Protein AF-A0A8X6X1R9-F1 (afdb_monomer_lite)

Organism: NCBI:txid2747483

Foldseek 3Di:
DDDDDDDDDWWFDADLHGDDDDDDDDDDDDDDPPVVVPQWDDAPQDQPADPVQLVVLQVVLVVCVVVVVLVSSLVSLVVSCSNPVQDLVSLQSNLVSCVVPVVPLVSSLVSLVSSCVSPVPPVSSVVSNVVSVVVVVVVVVVVVVVVVVVVVVSSPDPCPDPVNVVVVLLVLLVVLVVVVVVVPQDADSVRLCCCLPVVDDDPPHDPLSSLQSQLQSQLVVVCCVPVSPDPDDDDLQNVLQSQLSNCCSPDNPCRSHQDDDWDDDNSGTDDRPPDPPDDD

Sequence (280 aa):
MICPRKFNPLTGIQNFLPESNEIELISDESCSTDEFSKVFSTPKYKIHGSEKEALTAVQMALKMKDSMKFEKAKKLFEHALVLQPLHPEVLNHYAEFLEENGNDVITADHFYVKTLIICPNHSRALVNRRRTMPLVEIMDKQELDRIDRKRADLMNLNLNRSSMKRIKKEVYFLHIHHTLAIEGNTMSLAQTRTVVETKTVVPGKSITEHNEILGLESALRYMNKTFSNHSETLTVLDILEIHKRVLGHVDPLSAGMFRSSQVFVGDLYSTSSFRSGISY

Radius of gyration: 25.53 Å; chains: 1; bounding box: 67×62×62 Å

Secondary structure (DSSP, 8-state):
--PPPP----S----SS---------------TTTHHHH-PPP-----S-HHHHHHHHHHHHHHHHTT-HHHHHHHHHHHHHH-TT-HHHHHHHHHHHHHHH--HHHHHHHHHHHHHH-TT-HHHHHHHHHHHHHHHHHHHHHHHHHHHHHHHHHTS-TTSHHHHHHHHHHHHHHHHHHHHHHT----HHHHHHHHHH-PPPTTS-HHHHHHHHHHHHHHHHHHHHTTT--SPPPHHHHHHHHHHHHTTT-TTTTTS---S-EEETTEEE----------

InterPro domains:
  IPR011990 Tetratricopeptide-like helical domain superfamily [G3DSA:1.25.40.10] (43-141)
  IPR011990 Tetratricopeptide-like helical domain superfamily [SSF48452] (52-129)
  IPR036597 Fido-like domain superfamily [G3DSA:1.10.3290.10] (142-276)
  IPR036597 Fido-like domain superfamily [SSF140931] (209-268)
  IPR040198 Fido domain-containing protein [PTHR13504] (43-266)

Structure (mmCIF, N/CA/C/O backbone):
data_AF-A0A8X6X1R9-F1
#
_entry.id   AF-A0A8X6X1R9-F1
#
loop_
_atom_site.group_PDB
_atom_site.id
_atom_site.type_symbol
_atom_site.label_atom_id
_atom_site.label_alt_id
_atom_site.label_comp_id
_atom_site.label_asym_id
_atom_site.label_entity_id
_atom_site.label_seq_id
_atom_site.pdbx_PDB_ins_code
_atom_site.Cartn_x
_atom_site.Cartn_y
_atom_site.Cartn_z
_atom_site.occupancy
_atom_site.B_iso_or_equiv
_atom_site.auth_seq_id
_atom_site.auth_comp_id
_atom_site.auth_asym_id
_atom_site.auth_atom_id
_atom_site.pdbx_PDB_model_num
ATOM 1 N N . MET A 1 1 ? 30.346 -41.700 10.287 1.00 35.50 1 MET A N 1
ATOM 2 C CA . MET A 1 1 ? 28.980 -41.778 9.727 1.00 35.50 1 MET A CA 1
ATOM 3 C C . MET A 1 1 ? 28.002 -41.466 10.846 1.00 35.50 1 MET A C 1
ATOM 5 O O . MET A 1 1 ? 27.925 -42.252 11.779 1.00 35.50 1 MET A O 1
ATOM 9 N N . ILE A 1 2 ? 27.324 -40.318 10.810 1.00 29.45 2 ILE A N 1
ATOM 10 C CA . ILE A 1 2 ? 26.275 -39.973 11.781 1.00 29.45 2 ILE A CA 1
ATOM 11 C C . ILE A 1 2 ? 25.072 -39.505 10.966 1.00 29.45 2 ILE A C 1
ATOM 13 O O . ILE A 1 2 ? 25.186 -38.581 10.166 1.00 29.45 2 ILE A O 1
ATOM 17 N N . CYS A 1 3 ? 23.956 -40.214 11.114 1.00 28.62 3 CYS A N 1
ATOM 18 C CA . CYS A 1 3 ? 22.725 -39.957 10.377 1.00 28.62 3 CYS A CA 1
ATOM 19 C C . CYS A 1 3 ? 22.056 -38.678 10.926 1.00 28.62 3 CYS A C 1
ATOM 21 O O . CYS A 1 3 ? 21.959 -38.552 12.152 1.00 28.62 3 CYS A O 1
ATOM 23 N N . PRO A 1 4 ? 21.597 -37.730 10.086 1.00 31.97 4 PRO A N 1
ATOM 24 C CA . PRO A 1 4 ? 20.865 -36.568 10.577 1.00 31.97 4 PRO A CA 1
ATOM 25 C C . PRO A 1 4 ? 19.525 -37.022 11.169 1.00 31.97 4 PRO A C 1
ATOM 27 O O . PRO A 1 4 ? 18.778 -37.777 10.545 1.00 31.97 4 PRO A O 1
ATOM 30 N N . ARG A 1 5 ? 19.215 -36.575 12.393 1.00 30.64 5 ARG A N 1
ATOM 31 C CA . ARG A 1 5 ? 17.922 -36.875 13.022 1.00 30.64 5 ARG A CA 1
ATOM 32 C C . ARG A 1 5 ? 16.803 -36.254 12.190 1.00 30.64 5 ARG A C 1
ATOM 34 O O . ARG A 1 5 ? 16.816 -35.051 11.943 1.00 30.64 5 ARG A O 1
ATOM 41 N N . LYS A 1 6 ? 15.832 -37.083 11.797 1.00 32.66 6 LYS A N 1
ATOM 42 C CA . LYS A 1 6 ? 14.588 -36.634 11.167 1.00 32.66 6 LYS A CA 1
ATOM 43 C C . LYS A 1 6 ? 13.905 -35.619 12.084 1.00 32.66 6 LYS A C 1
ATOM 45 O O . LYS A 1 6 ? 13.679 -35.907 13.258 1.00 32.66 6 LYS A O 1
ATOM 50 N N . PHE A 1 7 ? 13.601 -34.450 11.538 1.00 32.75 7 PHE A N 1
ATOM 51 C CA . PHE A 1 7 ? 12.775 -33.448 12.194 1.00 32.75 7 PHE A CA 1
ATOM 52 C C . PHE A 1 7 ? 11.322 -33.919 12.067 1.00 32.75 7 PHE A C 1
ATOM 54 O O . PHE A 1 7 ? 10.821 -34.022 10.949 1.00 32.75 7 PHE A O 1
ATOM 61 N N . ASN A 1 8 ? 10.671 -34.263 13.179 1.00 30.38 8 ASN A N 1
ATOM 62 C CA . ASN A 1 8 ? 9.222 -34.447 13.171 1.00 30.38 8 ASN A CA 1
ATOM 63 C C . ASN A 1 8 ? 8.591 -33.047 13.205 1.00 30.38 8 ASN A C 1
ATOM 65 O O . ASN A 1 8 ? 8.944 -32.271 14.097 1.00 30.38 8 ASN A O 1
ATOM 69 N N . PRO A 1 9 ? 7.694 -32.698 12.269 1.00 43.44 9 PRO A N 1
ATOM 70 C CA . PRO A 1 9 ? 6.838 -31.536 12.447 1.00 43.44 9 PRO A CA 1
ATOM 71 C C . PRO A 1 9 ? 5.813 -31.830 13.556 1.00 43.44 9 PRO A C 1
ATOM 73 O O . PRO A 1 9 ? 5.711 -32.962 14.031 1.00 43.44 9 PRO A O 1
ATOM 76 N N . LEU A 1 10 ? 5.017 -30.818 13.910 1.00 38.44 10 LEU A N 1
ATOM 77 C CA . LEU A 1 10 ? 3.842 -30.962 14.777 1.00 38.44 10 LEU A CA 1
ATOM 78 C C . LEU A 1 10 ? 4.175 -31.211 16.266 1.00 38.44 10 LEU A C 1
ATOM 80 O O . LEU A 1 10 ? 3.788 -32.210 16.865 1.00 38.44 10 LEU A O 1
ATOM 84 N N . THR A 1 11 ? 4.812 -30.217 16.893 1.00 31.14 11 THR A N 1
ATOM 85 C CA . THR A 1 11 ? 4.485 -29.794 18.272 1.00 31.14 11 THR A CA 1
ATOM 86 C C . THR A 1 11 ? 4.523 -28.267 18.344 1.00 31.14 11 THR A C 1
ATOM 88 O O . THR A 1 11 ? 5.490 -27.702 18.849 1.00 31.14 11 THR A O 1
ATOM 91 N N . GLY A 1 12 ? 3.503 -27.596 17.804 1.00 32.44 12 GLY A N 1
ATOM 92 C CA . GLY A 1 12 ? 3.285 -26.177 18.062 1.00 32.44 12 GLY A CA 1
ATOM 93 C C . GLY A 1 12 ? 2.946 -25.269 16.877 1.00 32.44 12 GLY A C 1
ATOM 94 O O . GLY A 1 12 ? 3.698 -25.189 15.913 1.00 32.44 12 GLY A O 1
ATOM 95 N N . ILE A 1 13 ? 1.854 -24.504 16.998 1.00 38.22 13 ILE A N 1
ATOM 96 C CA . ILE A 1 13 ? 1.838 -23.108 16.539 1.00 38.22 13 ILE A CA 1
ATOM 97 C C . ILE A 1 13 ? 1.693 -22.244 17.786 1.00 38.22 13 ILE A C 1
ATOM 99 O O . ILE A 1 13 ? 0.625 -22.221 18.405 1.00 38.22 13 ILE A O 1
ATOM 103 N N . GLN A 1 14 ? 2.762 -21.555 18.185 1.00 37.59 14 GLN A N 1
ATOM 104 C CA . GLN A 1 14 ? 2.692 -20.567 19.253 1.00 37.59 14 GLN A CA 1
ATOM 105 C C . GLN A 1 14 ? 1.851 -19.429 18.701 1.00 37.59 14 GLN A C 1
ATOM 107 O O . GLN A 1 14 ? 2.322 -18.542 17.987 1.00 37.59 14 GLN A O 1
ATOM 112 N N . ASN A 1 15 ? 0.566 -19.467 19.090 1.00 41.28 15 ASN A N 1
ATOM 113 C CA . ASN A 1 15 ? -0.185 -18.278 19.459 1.00 41.28 15 ASN A CA 1
ATOM 114 C C . ASN A 1 15 ? 0.809 -17.217 19.927 1.00 41.28 15 ASN A C 1
ATOM 116 O O . ASN A 1 15 ? 1.772 -17.512 20.639 1.00 41.28 15 ASN A O 1
ATOM 120 N N . PHE A 1 16 ? 0.508 -15.952 19.681 1.00 48.78 16 PHE A N 1
ATOM 121 C CA . PHE A 1 16 ? 1.274 -14.895 20.327 1.00 48.78 16 PHE A CA 1
ATOM 122 C C . PHE A 1 16 ? 1.027 -14.842 21.878 1.00 48.78 16 PHE A C 1
ATOM 124 O O . PHE A 1 16 ? 1.362 -13.816 22.491 1.00 48.78 16 PHE A O 1
ATOM 131 N N . LEU A 1 17 ? 0.362 -15.856 22.503 1.00 39.31 17 LEU A N 1
ATOM 132 C CA . LEU A 1 17 ? 0.867 -16.972 23.396 1.00 39.31 17 LEU A CA 1
ATOM 133 C C . LEU A 1 17 ? -0.279 -17.992 23.746 1.00 39.31 17 LEU A C 1
ATOM 135 O O . LEU A 1 17 ? -1.347 -17.461 24.051 1.00 39.31 17 LEU A O 1
ATOM 139 N N . PRO A 1 18 ? -0.155 -19.360 23.847 1.00 31.97 18 PRO A N 1
ATOM 140 C CA . PRO A 1 18 ? 0.848 -20.376 23.411 1.00 31.97 18 PRO A CA 1
ATOM 141 C C . PRO A 1 18 ? 0.254 -21.631 22.628 1.00 31.97 18 PRO A C 1
ATOM 143 O O . PRO A 1 18 ? -0.811 -21.527 22.032 1.00 31.97 18 PRO A O 1
ATOM 146 N N . GLU A 1 19 ? 0.926 -22.804 22.601 1.00 44.56 19 GLU A N 1
ATOM 147 C CA . GLU A 1 19 ? 0.769 -23.979 21.665 1.00 44.56 19 GLU A CA 1
ATOM 148 C C . GLU A 1 19 ? -0.236 -25.118 22.025 1.00 44.56 19 GLU A C 1
ATOM 150 O O . GLU A 1 19 ? -0.629 -25.213 23.182 1.00 44.56 19 GLU A O 1
ATOM 155 N N . SER A 1 20 ? -0.681 -26.044 21.132 1.00 36.88 20 SER A N 1
ATOM 156 C CA . SER A 1 20 ? -0.028 -26.658 19.932 1.00 36.88 20 SER A CA 1
ATOM 157 C C . SER A 1 20 ? -0.978 -27.290 18.868 1.00 36.88 20 SER A C 1
ATOM 159 O O . SER A 1 20 ? -2.027 -27.776 19.268 1.00 36.88 20 SER A O 1
ATOM 161 N N . ASN A 1 21 ? -0.489 -27.484 17.615 1.00 31.61 21 ASN A N 1
ATOM 162 C CA . ASN A 1 21 ? -0.861 -28.548 16.625 1.00 31.61 21 ASN A CA 1
ATOM 163 C C . ASN A 1 21 ? -2.252 -28.494 15.919 1.00 31.61 21 ASN A C 1
ATOM 165 O O . ASN A 1 21 ? -3.238 -28.231 16.586 1.00 31.61 21 ASN A O 1
ATOM 169 N N . GLU A 1 22 ? -2.464 -28.749 14.607 1.00 35.19 22 GLU A N 1
ATOM 170 C CA . GLU A 1 22 ? -1.652 -29.127 13.410 1.00 35.19 22 GLU A CA 1
ATOM 171 C C . GLU A 1 22 ? -2.311 -28.501 12.149 1.00 35.19 22 GLU A C 1
ATOM 173 O O . GLU A 1 22 ? -3.530 -28.359 12.136 1.00 35.19 22 GLU A O 1
ATOM 178 N N . ILE A 1 23 ? -1.568 -28.143 11.087 1.00 32.22 23 ILE A N 1
ATOM 179 C CA . ILE A 1 23 ? -2.164 -27.705 9.799 1.00 32.22 23 ILE A CA 1
ATOM 180 C C . ILE A 1 23 ? -1.497 -28.447 8.635 1.00 32.22 23 ILE A C 1
ATOM 182 O O . ILE A 1 23 ? -0.330 -28.198 8.327 1.00 32.22 23 ILE A O 1
ATOM 186 N N . GLU A 1 24 ? -2.259 -29.311 7.964 1.00 30.30 24 GLU A N 1
ATOM 187 C CA . GLU A 1 24 ? -1.936 -29.840 6.634 1.00 30.30 24 GLU A CA 1
ATOM 188 C C . GLU A 1 24 ? -2.654 -29.022 5.551 1.00 30.30 24 GLU A C 1
ATOM 190 O O . GLU A 1 24 ? -3.795 -28.593 5.723 1.00 30.30 24 GLU A O 1
ATOM 195 N N . LEU A 1 25 ? -1.976 -28.794 4.424 1.00 29.41 25 LEU A N 1
ATOM 196 C CA . LEU A 1 25 ? -2.523 -28.072 3.276 1.00 29.41 25 LEU A CA 1
ATOM 197 C C . LEU A 1 25 ? -3.110 -29.068 2.270 1.00 29.41 25 LEU A C 1
ATOM 199 O O . LEU A 1 25 ? -2.365 -29.780 1.595 1.00 29.41 25 LEU A O 1
ATOM 203 N N . ILE A 1 26 ? -4.438 -29.087 2.141 1.00 30.48 26 ILE A N 1
ATOM 204 C CA . ILE A 1 26 ? -5.122 -29.768 1.034 1.00 30.48 26 ILE A CA 1
ATOM 205 C C . ILE A 1 26 ? -4.955 -28.917 -0.234 1.00 30.48 26 ILE A C 1
ATOM 207 O O . ILE A 1 26 ? -4.998 -27.688 -0.181 1.00 30.48 26 ILE A O 1
ATOM 211 N N . SER A 1 27 ? -4.699 -29.577 -1.364 1.00 35.62 27 SER A N 1
ATOM 212 C CA . SER A 1 27 ? -4.354 -28.941 -2.640 1.00 35.62 27 SER A CA 1
ATOM 213 C C . SER A 1 27 ? -5.486 -29.092 -3.653 1.00 35.62 27 SER A C 1
ATOM 215 O O . SER A 1 27 ? -5.441 -29.968 -4.512 1.00 35.62 27 SER A O 1
ATOM 217 N N . ASP A 1 28 ? -6.477 -28.204 -3.567 1.00 34.34 28 ASP A N 1
ATOM 218 C CA . ASP A 1 28 ? -7.626 -28.223 -4.473 1.00 34.34 28 ASP A CA 1
ATOM 219 C C . ASP A 1 28 ? -7.473 -27.231 -5.637 1.00 34.34 28 ASP A C 1
ATOM 221 O O . ASP A 1 28 ? -7.495 -26.013 -5.477 1.00 34.34 28 ASP A O 1
ATOM 225 N N . GLU A 1 29 ? -7.303 -27.846 -6.807 1.00 36.75 29 GLU A N 1
ATOM 226 C CA . GLU A 1 29 ? -7.772 -27.482 -8.150 1.00 36.75 29 GLU A CA 1
ATOM 227 C C . GLU A 1 29 ? -7.545 -26.060 -8.713 1.00 36.75 29 GLU A C 1
ATOM 229 O O . GLU A 1 29 ? -7.919 -25.012 -8.192 1.00 36.75 29 GLU A O 1
ATOM 234 N N . SER A 1 30 ? -6.955 -26.050 -9.908 1.00 36.03 30 SER A N 1
ATOM 235 C CA . SER A 1 30 ? -6.558 -24.867 -10.666 1.00 36.03 30 SER A CA 1
ATOM 236 C C . SER A 1 30 ? -7.737 -24.001 -11.124 1.00 36.03 30 SER A C 1
ATOM 238 O O . SER A 1 30 ? -8.466 -24.367 -12.047 1.00 36.03 30 SER A O 1
ATOM 240 N N . CYS A 1 31 ? -7.838 -22.793 -10.569 1.00 30.17 31 CYS A N 1
ATOM 241 C CA . CYS A 1 31 ? -8.698 -21.732 -11.090 1.00 30.17 31 CYS A CA 1
ATOM 242 C C . CYS A 1 31 ? -8.224 -21.292 -12.492 1.00 30.17 31 CYS A C 1
ATOM 244 O O . CYS A 1 31 ? -7.066 -20.908 -12.675 1.00 30.17 31 CYS A O 1
ATOM 246 N N . SER A 1 32 ? -9.105 -21.368 -13.494 1.00 34.03 32 SER A N 1
ATOM 247 C CA . SER A 1 32 ? -8.767 -21.084 -14.893 1.00 34.03 32 SER A CA 1
ATOM 248 C C . SER A 1 32 ? -8.497 -19.596 -15.143 1.00 34.03 32 SER A C 1
ATOM 250 O O . SER A 1 32 ? -9.304 -18.738 -14.786 1.00 34.03 32 SER A O 1
ATOM 252 N N . THR A 1 33 ? -7.402 -19.292 -15.841 1.00 42.25 33 THR A N 1
ATOM 253 C CA . THR A 1 33 ? -6.899 -17.927 -16.084 1.00 42.25 33 THR A CA 1
ATOM 254 C C . THR A 1 33 ? -7.836 -17.009 -16.872 1.00 42.25 33 THR A C 1
ATOM 256 O O . THR A 1 33 ? -7.689 -15.788 -16.816 1.00 42.25 33 THR A O 1
ATOM 259 N N . ASP A 1 34 ? -8.798 -17.566 -17.606 1.00 34.25 34 ASP A N 1
ATOM 260 C CA . ASP A 1 34 ? -9.551 -16.819 -18.616 1.00 34.25 34 ASP A CA 1
ATOM 261 C C . ASP A 1 34 ? -10.629 -15.895 -18.023 1.00 34.25 34 ASP A C 1
ATOM 263 O O . ASP A 1 34 ? -10.934 -14.854 -18.613 1.00 34.25 34 ASP A O 1
ATOM 267 N N . GLU A 1 35 ? -11.166 -16.196 -16.834 1.00 35.44 35 GLU A N 1
ATOM 268 C CA . GLU A 1 35 ? -12.160 -15.329 -16.178 1.00 35.44 35 GLU A CA 1
ATOM 269 C C . GLU A 1 35 ? -11.554 -14.040 -15.602 1.00 35.44 35 GLU A C 1
ATOM 271 O O . GLU A 1 35 ? -12.204 -12.991 -15.638 1.00 35.44 35 GLU A O 1
ATOM 276 N N . PHE A 1 36 ? -10.287 -14.064 -15.168 1.00 35.41 36 PHE A N 1
ATOM 277 C CA . PHE A 1 36 ? -9.593 -12.882 -14.632 1.00 35.41 36 PHE A CA 1
ATOM 278 C C . PHE A 1 36 ? -9.563 -11.714 -15.629 1.00 35.41 36 PHE A C 1
ATOM 280 O O . PHE A 1 36 ? -9.711 -10.554 -15.239 1.00 35.41 36 PHE A O 1
ATOM 287 N N . SER A 1 37 ? -9.431 -12.015 -16.923 1.00 37.91 37 SER A N 1
ATOM 288 C CA . SER A 1 37 ? -9.321 -11.015 -17.994 1.00 37.91 37 SER A CA 1
ATOM 289 C C . SER A 1 37 ? -10.565 -10.129 -18.172 1.00 37.91 37 SER A C 1
ATOM 291 O O . SER A 1 37 ? -10.456 -9.023 -18.699 1.00 37.91 37 SER A O 1
ATOM 293 N N . LYS A 1 38 ? -11.745 -10.580 -17.718 1.00 39.34 38 LYS A N 1
ATOM 294 C CA . LYS A 1 38 ? -13.019 -9.849 -17.861 1.00 39.34 38 LYS A CA 1
ATOM 295 C C . LYS A 1 38 ? -13.351 -8.936 -16.681 1.00 39.34 38 LYS A C 1
ATOM 297 O O . LYS A 1 38 ? -14.211 -8.071 -16.823 1.00 39.34 38 LYS A O 1
ATOM 302 N N . VAL A 1 39 ? -12.716 -9.139 -15.525 1.00 39.97 39 VAL A N 1
ATOM 303 C CA . VAL A 1 39 ? -13.050 -8.423 -14.279 1.00 39.97 39 VAL A CA 1
ATOM 304 C C . VAL A 1 39 ? -12.282 -7.105 -14.161 1.00 39.97 39 VAL A C 1
ATOM 306 O O . VAL A 1 39 ? -12.816 -6.120 -13.655 1.00 39.97 39 VAL A O 1
ATOM 309 N N . PHE A 1 40 ? -11.048 -7.054 -14.666 1.00 37.09 40 PHE A N 1
ATOM 310 C CA . PHE A 1 40 ? -10.190 -5.876 -14.567 1.00 37.09 40 PHE A CA 1
ATOM 311 C C . PHE A 1 40 ? -10.221 -5.048 -15.850 1.00 37.09 40 PHE A C 1
ATOM 313 O O . PHE A 1 40 ? -9.552 -5.357 -16.834 1.00 37.09 40 PHE A O 1
ATOM 320 N N . SER A 1 41 ? -10.951 -3.933 -15.819 1.00 43.56 41 SER A N 1
ATOM 321 C CA . SER A 1 41 ? -10.740 -2.859 -16.785 1.00 43.56 41 SER A CA 1
ATOM 322 C C . SER A 1 41 ? -9.315 -2.328 -16.689 1.00 43.56 41 SER A C 1
ATOM 324 O O . SER A 1 41 ? -8.840 -2.006 -15.599 1.00 43.56 41 SER A O 1
ATOM 326 N N . THR A 1 42 ? -8.654 -2.163 -17.835 1.00 46.78 42 THR A N 1
ATOM 327 C CA . THR A 1 42 ? -7.391 -1.422 -17.912 1.00 46.78 42 THR A CA 1
ATOM 328 C C . THR A 1 42 ? -7.578 -0.032 -17.289 1.00 46.78 42 THR A C 1
ATOM 330 O O . THR A 1 42 ? -8.530 0.654 -17.686 1.00 46.78 42 THR A O 1
ATOM 333 N N . PRO A 1 43 ? -6.714 0.411 -16.353 1.00 49.59 43 PRO A N 1
ATOM 334 C CA . PRO A 1 43 ? -6.856 1.723 -15.730 1.00 49.59 43 PRO A CA 1
ATOM 335 C C . PRO A 1 43 ? -6.885 2.835 -16.782 1.00 49.59 43 PRO A C 1
ATOM 337 O O . PRO A 1 43 ? -6.196 2.748 -17.805 1.00 49.59 43 PRO A O 1
ATOM 340 N N . LYS A 1 44 ? -7.659 3.898 -16.542 1.00 54.16 44 LYS A N 1
ATOM 341 C CA . LYS A 1 44 ? -7.772 5.033 -17.468 1.00 54.16 44 LYS A CA 1
ATOM 342 C C . LYS A 1 44 ? -6.599 5.987 -17.273 1.00 54.16 44 LYS A C 1
ATOM 344 O O . LYS A 1 44 ? -6.762 7.142 -16.879 1.00 54.16 44 LYS A O 1
ATOM 349 N N . TYR A 1 45 ? -5.406 5.501 -17.606 1.00 60.66 45 TYR A N 1
ATOM 350 C CA . TYR A 1 45 ? -4.205 6.320 -17.672 1.00 60.66 45 TYR A CA 1
ATOM 351 C C . TYR A 1 45 ? -4.462 7.553 -18.541 1.00 60.66 45 TYR A C 1
ATOM 353 O O . TYR A 1 45 ? -4.774 7.446 -19.728 1.00 60.66 45 TYR A O 1
ATOM 361 N N . LYS A 1 46 ? -4.325 8.738 -17.941 1.00 64.31 46 LYS A N 1
ATOM 362 C CA . LYS A 1 46 ? -4.332 9.994 -18.688 1.00 64.31 46 LYS A CA 1
ATOM 363 C C . LYS A 1 46 ? -3.079 10.022 -19.555 1.00 64.31 46 LYS A C 1
ATOM 365 O O . LYS A 1 46 ? -1.973 10.172 -19.050 1.00 64.31 46 LYS A O 1
ATOM 370 N N . ILE A 1 47 ? -3.269 9.840 -20.856 1.00 73.50 47 ILE A N 1
ATOM 371 C CA . ILE A 1 47 ? -2.210 10.003 -21.848 1.00 73.50 47 ILE A CA 1
ATOM 372 C C . ILE A 1 47 ? -1.861 11.490 -21.904 1.00 73.50 47 ILE A C 1
ATOM 374 O O . ILE A 1 47 ? -2.723 12.322 -22.191 1.00 73.50 47 ILE A O 1
ATOM 378 N N . HIS A 1 48 ? -0.606 11.819 -21.602 1.00 72.88 48 HIS A N 1
ATOM 379 C CA . HIS A 1 48 ? -0.143 13.204 -21.483 1.00 72.88 48 HIS A CA 1
ATOM 380 C C . HIS A 1 48 ? 0.669 13.701 -22.689 1.00 72.88 48 HIS A C 1
ATOM 382 O O . HIS A 1 48 ? 1.028 14.874 -22.716 1.00 72.88 48 HIS A O 1
ATOM 388 N N . GLY A 1 49 ? 0.903 12.859 -23.701 1.00 78.94 49 GLY A N 1
ATOM 389 C CA . GLY A 1 49 ? 1.540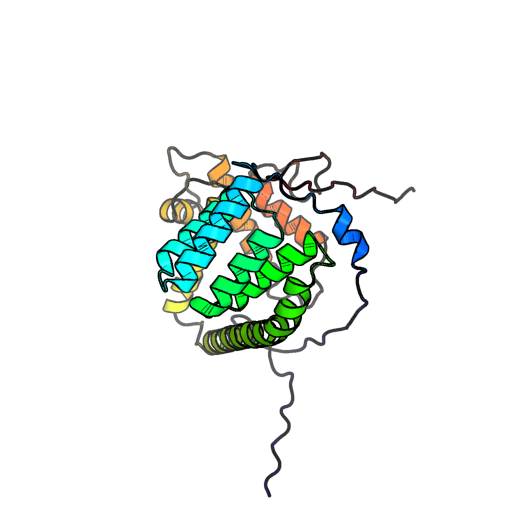 13.280 -24.949 1.00 78.94 49 GLY A CA 1
ATOM 390 C C . GLY A 1 49 ? 1.469 12.248 -26.072 1.00 78.94 49 GLY A C 1
ATOM 391 O O . GLY A 1 49 ? 0.782 11.226 -25.984 1.00 78.94 49 GLY A O 1
ATOM 392 N N . SER A 1 50 ? 2.171 12.537 -27.166 1.00 89.44 50 SER A N 1
ATOM 393 C CA . SER A 1 50 ? 2.147 11.692 -28.365 1.00 89.44 50 SER A CA 1
ATOM 394 C C . SER A 1 50 ? 2.987 10.425 -28.184 1.00 89.44 50 SER A C 1
ATOM 396 O O . SER A 1 50 ? 4.049 10.453 -27.567 1.00 89.44 50 SER A O 1
ATOM 398 N N . GLU A 1 51 ? 2.576 9.318 -28.804 1.00 91.88 51 GLU A N 1
ATOM 399 C CA . GLU A 1 51 ? 3.400 8.104 -28.925 1.00 91.88 51 GLU A CA 1
ATOM 400 C C . GLU A 1 51 ? 4.799 8.420 -29.482 1.00 91.88 51 GLU A C 1
ATOM 402 O O . GLU A 1 51 ? 5.815 7.985 -28.944 1.00 91.88 51 GLU A O 1
ATOM 407 N N . LYS A 1 52 ? 4.860 9.279 -30.509 1.00 93.31 52 LYS A N 1
ATOM 408 C CA . LYS A 1 52 ? 6.120 9.723 -31.123 1.00 93.31 52 LYS A CA 1
ATOM 409 C C . LYS A 1 52 ? 7.014 10.465 -30.133 1.00 93.31 52 LYS A C 1
ATOM 411 O O . LYS A 1 52 ? 8.227 10.294 -30.163 1.00 93.31 52 LYS A O 1
ATOM 416 N N . GLU A 1 53 ? 6.420 11.266 -29.255 1.00 93.69 53 GLU A N 1
ATOM 417 C CA . GLU A 1 53 ? 7.124 12.034 -28.229 1.00 93.69 53 GLU A CA 1
ATOM 418 C C . GLU A 1 53 ? 7.751 11.088 -27.194 1.00 93.69 53 GLU A C 1
ATOM 420 O O . GLU A 1 53 ? 8.962 11.138 -26.971 1.00 93.69 53 GLU A O 1
ATOM 425 N N . ALA A 1 54 ? 6.971 10.131 -26.678 1.00 94.62 54 ALA A N 1
ATOM 426 C CA . ALA A 1 54 ? 7.459 9.091 -25.771 1.00 94.62 54 ALA A CA 1
ATOM 427 C C . ALA A 1 54 ? 8.599 8.259 -26.394 1.00 94.62 54 ALA A C 1
ATOM 429 O O . ALA A 1 54 ? 9.635 8.052 -25.759 1.00 94.62 54 ALA A O 1
ATOM 430 N N . LEU A 1 55 ? 8.466 7.853 -27.662 1.00 95.81 55 LEU A N 1
ATOM 431 C CA . LEU A 1 55 ? 9.520 7.131 -28.383 1.00 95.81 55 LEU A CA 1
ATOM 432 C C . LEU A 1 55 ? 10.777 7.989 -28.605 1.00 95.81 55 LEU A C 1
ATOM 434 O O . LEU A 1 55 ? 11.890 7.484 -28.455 1.00 95.81 55 LEU A O 1
ATOM 438 N N . THR A 1 56 ? 10.646 9.291 -28.890 1.00 96.62 56 THR A N 1
ATOM 439 C CA . THR A 1 56 ? 11.818 10.187 -28.946 1.00 96.62 56 THR A CA 1
ATOM 440 C C . THR A 1 56 ? 12.488 10.364 -27.584 1.00 96.62 56 THR A C 1
ATOM 442 O O . THR A 1 56 ? 13.718 10.373 -27.521 1.00 96.62 56 THR A O 1
ATOM 445 N N . ALA A 1 57 ? 11.722 10.425 -26.489 1.00 96.69 57 ALA A N 1
ATOM 446 C CA . ALA A 1 57 ? 12.266 10.474 -25.134 1.00 96.69 57 ALA A CA 1
ATOM 447 C C . ALA A 1 57 ? 13.044 9.188 -24.793 1.00 96.69 57 ALA A C 1
ATOM 449 O O . ALA A 1 57 ? 14.163 9.281 -24.288 1.00 96.69 57 ALA A O 1
ATOM 450 N N . VAL A 1 58 ? 12.538 8.007 -25.175 1.00 96.81 58 VAL A N 1
ATOM 451 C CA . VAL A 1 58 ? 13.267 6.725 -25.082 1.00 96.81 58 VAL A CA 1
ATOM 452 C C . VAL A 1 58 ? 14.556 6.737 -25.911 1.00 96.81 58 VAL A C 1
ATOM 454 O O . VAL A 1 58 ? 15.614 6.372 -25.403 1.00 96.81 58 VAL A O 1
ATOM 457 N N . GLN A 1 59 ? 14.526 7.215 -27.159 1.00 97.19 59 GLN A N 1
ATOM 458 C CA . GLN A 1 59 ? 15.738 7.323 -27.987 1.00 97.19 59 GLN A CA 1
ATOM 459 C C . GLN A 1 59 ? 16.787 8.266 -27.374 1.00 97.19 59 GLN A C 1
ATOM 461 O O . GLN A 1 59 ? 17.988 8.000 -27.461 1.00 97.19 59 GLN A O 1
ATOM 466 N N . MET A 1 60 ? 16.361 9.364 -26.741 1.00 97.19 60 MET A N 1
ATOM 467 C CA . MET A 1 60 ? 17.261 10.238 -25.983 1.00 97.19 60 MET A CA 1
ATOM 468 C C . MET A 1 60 ? 17.777 9.554 -24.710 1.00 97.19 60 MET A C 1
ATOM 470 O O . MET A 1 60 ? 18.958 9.694 -24.396 1.00 97.19 60 MET A O 1
ATOM 474 N N . ALA A 1 61 ? 16.934 8.790 -24.008 1.00 96.81 61 ALA A N 1
ATOM 475 C CA . ALA A 1 61 ? 17.311 8.038 -22.814 1.00 96.81 61 ALA A CA 1
ATOM 476 C C . ALA A 1 61 ? 18.403 7.004 -23.123 1.00 96.81 61 ALA A C 1
ATOM 478 O O . ALA A 1 61 ? 19.418 6.974 -22.431 1.00 96.81 61 ALA A O 1
ATOM 479 N N . LEU A 1 62 ? 18.255 6.246 -24.216 1.00 96.50 62 LEU A N 1
ATOM 480 C CA . LEU A 1 62 ? 19.262 5.301 -24.705 1.00 96.50 62 LEU A CA 1
ATOM 481 C C . LEU A 1 62 ? 20.588 6.010 -25.032 1.00 96.50 62 LEU A C 1
ATOM 483 O O . LEU A 1 62 ? 21.619 5.644 -24.480 1.00 96.50 62 LEU A O 1
ATOM 487 N N . LYS A 1 63 ? 20.569 7.124 -25.779 1.00 97.19 63 LYS A N 1
ATOM 488 C CA . LYS A 1 63 ? 21.789 7.924 -26.033 1.00 97.19 63 LYS A CA 1
ATOM 489 C C . LYS A 1 63 ? 22.443 8.453 -24.749 1.00 97.19 63 LYS A C 1
ATOM 491 O O . LYS A 1 63 ? 23.666 8.596 -24.691 1.00 97.19 63 LYS A O 1
ATOM 496 N N . MET A 1 64 ? 21.655 8.778 -23.720 1.00 96.75 64 MET A N 1
ATOM 497 C CA . MET A 1 64 ? 22.185 9.160 -22.406 1.00 96.75 64 MET A CA 1
ATOM 498 C C . MET A 1 64 ? 22.757 7.956 -21.642 1.00 96.75 64 MET A C 1
ATOM 500 O O . MET A 1 64 ? 23.781 8.131 -20.983 1.00 96.75 64 MET A O 1
ATOM 504 N N . LYS A 1 65 ? 22.163 6.759 -21.764 1.00 94.75 65 LYS A N 1
ATOM 505 C CA . LYS A 1 65 ? 22.692 5.492 -21.227 1.00 94.75 65 LYS A CA 1
ATOM 506 C C . LYS A 1 65 ? 24.059 5.179 -21.838 1.00 94.75 65 LYS A C 1
ATOM 508 O O . LYS A 1 65 ? 25.024 5.026 -21.096 1.00 94.75 65 LYS A O 1
ATOM 513 N N . ASP A 1 66 ? 24.164 5.225 -23.165 1.00 94.88 66 ASP A N 1
ATOM 514 C CA . ASP A 1 66 ? 25.412 4.996 -23.910 1.00 94.88 66 ASP A CA 1
ATOM 515 C C . ASP A 1 66 ? 26.490 6.040 -23.557 1.00 94.88 66 ASP A C 1
ATOM 517 O O . ASP A 1 66 ? 27.681 5.748 -23.513 1.00 94.88 66 ASP A O 1
ATOM 521 N N . SER A 1 67 ? 26.066 7.266 -23.223 1.00 95.75 67 SER A N 1
ATOM 522 C CA . SER A 1 67 ? 26.934 8.337 -22.706 1.00 95.75 67 SER A CA 1
ATOM 523 C C . SER A 1 67 ? 27.299 8.197 -21.215 1.00 95.75 67 SER A C 1
ATOM 525 O O . SER A 1 67 ? 27.835 9.151 -20.645 1.00 95.75 67 SER A O 1
ATOM 527 N N . MET A 1 68 ? 26.950 7.084 -20.556 1.00 93.12 68 MET A N 1
ATOM 528 C CA . MET A 1 68 ? 27.087 6.829 -19.109 1.00 93.12 68 MET A CA 1
ATOM 529 C C . MET A 1 68 ? 26.402 7.867 -18.192 1.00 93.12 68 MET A C 1
ATOM 531 O O . MET A 1 68 ? 26.765 8.049 -17.031 1.00 93.12 68 MET A O 1
ATOM 535 N N . LYS A 1 69 ? 25.379 8.575 -18.689 1.00 95.06 69 LYS A N 1
ATOM 536 C CA . LYS A 1 69 ? 24.627 9.616 -17.960 1.00 95.06 69 LYS A CA 1
ATOM 537 C C . LYS A 1 69 ? 23.340 9.036 -17.368 1.00 95.06 69 LYS A C 1
ATOM 539 O O . LYS A 1 69 ? 22.245 9.520 -17.661 1.00 95.06 69 LYS A O 1
ATOM 544 N N . PHE A 1 70 ? 23.472 8.005 -16.534 1.00 94.50 70 PHE A N 1
ATOM 545 C CA . PHE A 1 70 ? 22.353 7.169 -16.075 1.00 94.50 70 PHE A CA 1
ATOM 546 C C . PHE A 1 70 ? 21.227 7.951 -15.378 1.00 94.50 70 PHE A C 1
ATOM 548 O O . PHE A 1 70 ? 20.066 7.743 -15.706 1.00 94.50 70 PHE A O 1
ATOM 555 N N . GLU A 1 71 ? 21.535 8.944 -14.539 1.00 93.94 71 GLU A N 1
ATOM 556 C CA . GLU A 1 71 ? 20.520 9.826 -13.924 1.00 93.94 71 GLU A CA 1
ATOM 557 C C . GLU A 1 71 ? 19.691 10.628 -14.945 1.00 93.94 71 GLU A C 1
ATOM 559 O O . GLU A 1 71 ? 18.512 10.912 -14.732 1.00 93.94 71 GLU A O 1
ATOM 564 N N . LYS A 1 72 ? 20.290 11.000 -16.085 1.00 95.31 72 LYS A N 1
ATOM 565 C CA . LYS A 1 72 ? 19.571 11.684 -17.171 1.00 95.31 72 LYS A CA 1
ATOM 566 C C . LYS A 1 72 ? 18.765 10.693 -18.006 1.00 95.31 72 LYS A C 1
ATOM 568 O O . LYS A 1 72 ? 17.646 11.017 -18.385 1.00 95.31 72 LYS A O 1
ATOM 573 N N . ALA A 1 73 ? 19.302 9.495 -18.249 1.00 96.25 73 ALA A N 1
ATOM 574 C CA . ALA A 1 73 ? 18.573 8.412 -18.906 1.00 96.25 73 ALA A CA 1
ATOM 575 C C . ALA A 1 73 ? 17.319 8.021 -18.105 1.00 96.25 73 ALA A C 1
ATOM 577 O O . ALA A 1 73 ? 16.224 8.025 -18.659 1.00 96.25 73 ALA A O 1
ATOM 578 N N . LYS A 1 74 ? 17.456 7.809 -16.789 1.00 95.31 74 LYS A N 1
ATOM 579 C CA . LYS A 1 74 ? 16.355 7.488 -15.870 1.00 95.31 74 LYS A CA 1
ATOM 580 C C . LYS A 1 74 ? 15.215 8.505 -15.958 1.00 95.31 74 LYS A C 1
ATOM 582 O O . LYS A 1 74 ? 14.085 8.115 -16.227 1.00 95.31 74 LYS A O 1
ATOM 587 N N . LYS A 1 75 ? 15.522 9.802 -15.844 1.00 96.50 75 LYS A N 1
ATOM 588 C CA . LYS A 1 75 ? 14.523 10.883 -15.952 1.00 96.50 75 LYS A CA 1
ATOM 589 C C . LYS A 1 75 ? 13.830 10.941 -17.316 1.00 96.50 75 LYS A C 1
ATOM 591 O O . LYS A 1 75 ? 12.656 11.287 -17.385 1.00 96.50 75 LYS A O 1
ATOM 596 N N . LEU A 1 76 ? 14.534 10.606 -18.400 1.00 97.19 76 LEU A N 1
ATOM 597 C CA . LEU A 1 76 ? 13.951 10.549 -19.744 1.00 97.19 76 LEU A CA 1
ATOM 598 C C . LEU A 1 76 ? 13.026 9.334 -19.922 1.00 97.19 76 LEU A C 1
ATOM 600 O O . LEU A 1 76 ? 11.976 9.471 -20.546 1.00 97.19 76 LEU A O 1
ATOM 604 N N . PHE A 1 77 ? 13.356 8.181 -19.334 1.00 96.25 77 PHE A N 1
ATOM 605 C CA . PHE A 1 77 ? 12.450 7.030 -19.293 1.00 96.25 77 PHE A CA 1
ATOM 606 C C . PHE A 1 77 ? 11.219 7.280 -18.411 1.00 96.25 77 PHE A C 1
ATOM 608 O O . PHE A 1 77 ? 10.102 6.993 -18.831 1.00 96.25 77 PHE A O 1
ATOM 615 N N . GLU A 1 78 ? 11.396 7.866 -17.224 1.00 95.00 78 GLU A N 1
ATOM 616 C CA . GLU A 1 78 ? 10.291 8.275 -16.343 1.00 95.00 78 GLU A CA 1
ATOM 617 C C . GLU A 1 78 ? 9.358 9.268 -17.051 1.00 95.00 78 GLU A C 1
ATOM 619 O O . GLU A 1 78 ? 8.138 9.129 -16.993 1.00 95.00 78 GLU A O 1
ATOM 624 N N . HIS A 1 79 ? 9.917 10.223 -17.800 1.00 95.44 79 HIS A N 1
ATOM 625 C CA . HIS A 1 79 ? 9.138 11.128 -18.640 1.00 95.44 79 HIS A CA 1
ATOM 626 C C . HIS A 1 79 ? 8.381 10.388 -19.756 1.00 95.44 79 HIS A C 1
ATOM 628 O O . HIS A 1 79 ? 7.185 10.619 -19.925 1.00 95.44 79 HIS A O 1
ATOM 634 N N . ALA A 1 80 ? 9.025 9.455 -20.468 1.00 95.69 80 ALA A N 1
ATOM 635 C CA . ALA A 1 80 ? 8.363 8.640 -21.490 1.00 95.69 80 ALA A CA 1
ATOM 636 C C . ALA A 1 80 ? 7.198 7.808 -20.917 1.00 95.69 80 ALA A C 1
ATOM 638 O O . ALA A 1 80 ? 6.145 7.718 -21.550 1.00 95.69 80 ALA A O 1
ATOM 639 N N . LEU A 1 81 ? 7.348 7.268 -19.700 1.00 93.56 81 LEU A N 1
ATOM 640 C CA . LEU A 1 81 ? 6.272 6.584 -18.977 1.00 93.56 81 LEU A CA 1
ATOM 641 C C . LEU A 1 81 ? 5.123 7.522 -18.595 1.00 93.56 81 LEU A C 1
ATOM 643 O O . LEU A 1 81 ? 3.977 7.100 -18.656 1.00 93.56 81 LEU A O 1
ATOM 647 N N . VAL A 1 82 ? 5.386 8.780 -18.227 1.00 92.50 82 VAL A N 1
ATOM 648 C CA . VAL A 1 82 ? 4.318 9.764 -17.958 1.00 92.50 82 VAL A CA 1
ATOM 649 C C . VAL A 1 82 ? 3.545 10.115 -19.234 1.00 92.50 82 VAL A C 1
ATOM 651 O O . VAL A 1 82 ? 2.327 10.278 -19.184 1.00 92.50 82 VAL A O 1
ATOM 654 N N . LEU A 1 83 ? 4.226 10.207 -20.381 1.00 92.44 83 LEU A N 1
ATOM 655 C CA . LEU A 1 83 ? 3.582 10.463 -21.673 1.00 92.44 83 LEU A CA 1
ATOM 656 C C . LEU A 1 83 ? 2.717 9.273 -22.119 1.00 92.44 83 LEU A C 1
ATOM 658 O O . LEU A 1 83 ? 1.579 9.478 -22.547 1.00 92.44 83 LEU A O 1
ATOM 662 N N . GLN A 1 84 ? 3.249 8.049 -22.009 1.00 91.75 84 GLN A N 1
ATOM 663 C CA . GLN A 1 84 ? 2.598 6.806 -22.434 1.00 91.75 84 GLN A CA 1
ATOM 664 C C . GLN A 1 84 ? 2.814 5.648 -21.429 1.00 91.75 84 GLN A C 1
ATOM 666 O O . GLN A 1 84 ? 3.673 4.787 -21.645 1.00 91.75 84 GLN A O 1
ATOM 671 N N . PRO A 1 85 ? 1.994 5.559 -20.360 1.00 90.62 85 PRO A N 1
ATOM 672 C CA . PRO A 1 85 ? 2.175 4.574 -19.282 1.00 90.62 85 PRO A CA 1
ATOM 673 C C . PRO A 1 85 ? 1.994 3.102 -19.684 1.00 90.62 85 PRO A C 1
ATOM 675 O O . PRO A 1 85 ? 2.388 2.211 -18.935 1.00 90.62 85 PRO A O 1
ATOM 678 N N . LEU A 1 86 ? 1.365 2.845 -20.836 1.00 89.75 86 LEU A N 1
ATOM 679 C CA . LEU A 1 86 ? 1.027 1.508 -21.338 1.00 89.75 86 LEU A CA 1
ATOM 680 C C . LEU A 1 86 ? 1.742 1.150 -22.654 1.00 89.75 86 LEU A C 1
ATOM 682 O O . LEU A 1 86 ? 1.376 0.169 -23.294 1.00 89.75 86 LEU A O 1
ATOM 686 N N . HIS A 1 87 ? 2.742 1.916 -23.098 1.00 92.88 87 HIS A N 1
ATOM 687 C CA . HIS A 1 87 ? 3.408 1.613 -24.368 1.00 92.88 87 HIS A CA 1
ATOM 688 C C . HIS A 1 87 ? 4.431 0.468 -24.217 1.00 92.88 87 HIS A C 1
ATOM 690 O O . HIS A 1 87 ? 5.410 0.644 -23.484 1.00 92.88 87 HIS A O 1
ATOM 696 N N . PRO A 1 88 ? 4.290 -0.666 -24.938 1.00 94.19 88 PRO A N 1
ATOM 697 C CA . PRO A 1 88 ? 5.127 -1.850 -24.722 1.00 94.19 88 PRO A CA 1
ATOM 698 C C . PRO A 1 88 ? 6.638 -1.589 -24.840 1.00 94.19 88 PRO A C 1
ATOM 700 O O . PRO A 1 88 ? 7.388 -1.940 -23.934 1.00 94.19 88 PRO A O 1
ATOM 703 N N . GLU A 1 89 ? 7.086 -0.875 -25.880 1.00 95.31 89 GLU A N 1
ATOM 704 C CA . GLU A 1 89 ? 8.517 -0.559 -26.060 1.00 95.31 89 GLU A CA 1
ATOM 705 C C . GLU A 1 89 ? 9.073 0.382 -24.973 1.00 95.31 89 GLU A C 1
ATOM 707 O O . GLU A 1 89 ? 10.248 0.295 -24.625 1.00 95.31 89 GLU A O 1
ATOM 712 N N . VAL A 1 90 ? 8.245 1.274 -24.404 1.00 95.69 90 VAL A N 1
ATOM 713 C CA . VAL A 1 90 ? 8.681 2.199 -23.340 1.00 95.69 90 VAL A CA 1
ATOM 714 C C . VAL A 1 90 ? 8.896 1.412 -22.049 1.00 95.69 90 VAL A C 1
ATOM 716 O O . VAL A 1 90 ? 9.925 1.568 -21.392 1.00 95.69 90 VAL A O 1
ATOM 719 N N . LEU A 1 91 ? 7.951 0.523 -21.726 1.00 96.12 91 LEU A N 1
ATOM 720 C CA . LEU A 1 91 ? 8.021 -0.378 -20.577 1.00 96.12 91 LEU A CA 1
ATOM 721 C C . LEU A 1 91 ? 9.221 -1.332 -20.695 1.00 96.12 91 LEU A C 1
ATOM 723 O O . LEU A 1 91 ? 10.018 -1.418 -19.762 1.00 96.12 91 LEU A O 1
ATOM 727 N N . ASN A 1 92 ? 9.402 -1.989 -21.848 1.00 96.50 92 ASN A N 1
ATOM 728 C CA . ASN A 1 92 ? 10.503 -2.929 -22.065 1.00 96.50 92 ASN A CA 1
ATOM 729 C C . ASN A 1 92 ? 11.881 -2.244 -22.044 1.00 96.50 92 ASN A C 1
ATOM 731 O O . ASN A 1 92 ? 12.791 -2.750 -21.394 1.00 96.50 92 ASN A O 1
ATOM 735 N N . HIS A 1 93 ? 12.059 -1.094 -22.705 1.00 96.56 93 HIS A N 1
ATOM 736 C CA . HIS A 1 93 ? 13.356 -0.404 -22.685 1.00 96.56 93 HIS A CA 1
ATOM 737 C C . HIS A 1 93 ? 13.702 0.207 -21.323 1.00 96.56 93 HIS A C 1
ATOM 739 O O . HIS A 1 93 ? 14.881 0.256 -20.968 1.00 96.56 93 HIS A O 1
ATOM 745 N N . TYR A 1 94 ? 12.710 0.647 -20.542 1.00 96.25 94 TYR A N 1
ATOM 746 C CA . TYR A 1 94 ? 12.970 1.081 -19.170 1.00 96.25 94 TYR A CA 1
ATOM 747 C C . TYR A 1 94 ? 13.336 -0.094 -18.259 1.00 96.25 94 TYR A C 1
ATOM 749 O O . TYR A 1 94 ? 14.254 0.035 -17.455 1.00 96.25 94 TYR A O 1
ATOM 757 N N . ALA A 1 95 ? 12.682 -1.248 -18.419 1.00 96.50 95 ALA A N 1
ATOM 758 C CA . ALA A 1 95 ? 13.027 -2.473 -17.701 1.00 96.50 95 ALA A CA 1
ATOM 759 C C . ALA A 1 95 ? 14.472 -2.920 -17.980 1.00 96.50 95 ALA A C 1
ATOM 761 O O . ALA A 1 95 ? 15.232 -3.136 -17.038 1.00 96.50 95 ALA A O 1
ATOM 762 N N . GLU A 1 96 ? 14.876 -2.953 -19.256 1.00 95.88 96 GLU A N 1
ATOM 763 C CA . GLU A 1 96 ? 16.256 -3.253 -19.675 1.00 95.88 96 GLU A CA 1
ATOM 764 C C . GLU A 1 96 ? 17.261 -2.280 -19.026 1.00 95.88 96 GLU A C 1
ATOM 766 O O . GLU A 1 96 ? 18.301 -2.696 -18.522 1.00 95.88 96 GLU A O 1
ATOM 771 N N . PHE A 1 97 ? 16.933 -0.984 -18.959 1.00 95.44 97 PHE A N 1
ATOM 772 C CA . PHE A 1 97 ? 17.759 0.017 -18.275 1.00 95.44 97 PHE A CA 1
ATOM 773 C C . PHE A 1 97 ? 17.839 -0.190 -16.750 1.00 95.44 97 PHE A C 1
ATOM 775 O O . PHE A 1 97 ? 18.925 -0.090 -16.178 1.00 95.44 97 PHE A O 1
ATOM 782 N N . LEU A 1 98 ? 16.722 -0.473 -16.072 1.00 94.75 98 LEU A N 1
ATOM 783 C CA . LEU A 1 98 ? 16.706 -0.727 -14.623 1.00 94.75 98 LEU A CA 1
ATOM 784 C C . LEU A 1 98 ? 17.520 -1.970 -14.250 1.00 94.75 98 LEU A C 1
ATOM 786 O O . LEU A 1 98 ? 18.217 -1.977 -13.233 1.00 94.75 98 LEU A O 1
ATOM 790 N N . GLU A 1 99 ? 17.460 -2.989 -15.098 1.00 93.12 99 GLU A N 1
ATOM 791 C CA . GLU A 1 99 ? 18.215 -4.221 -14.950 1.00 93.12 99 GLU A CA 1
ATOM 792 C C . GLU A 1 99 ? 19.724 -3.998 -15.141 1.00 93.12 99 GLU A C 1
ATOM 794 O O . GLU A 1 99 ? 20.510 -4.354 -14.264 1.00 93.12 99 GLU A O 1
ATOM 799 N N . GLU A 1 100 ? 20.132 -3.344 -16.235 1.00 90.25 100 GLU A N 1
ATOM 800 C CA . GLU A 1 100 ? 21.543 -3.064 -16.541 1.00 90.25 100 GLU A CA 1
ATOM 801 C C . GLU A 1 100 ? 22.205 -2.077 -15.562 1.00 90.25 100 GLU A C 1
ATOM 803 O O . GLU A 1 100 ? 23.398 -2.199 -15.279 1.00 90.25 100 GLU A O 1
AT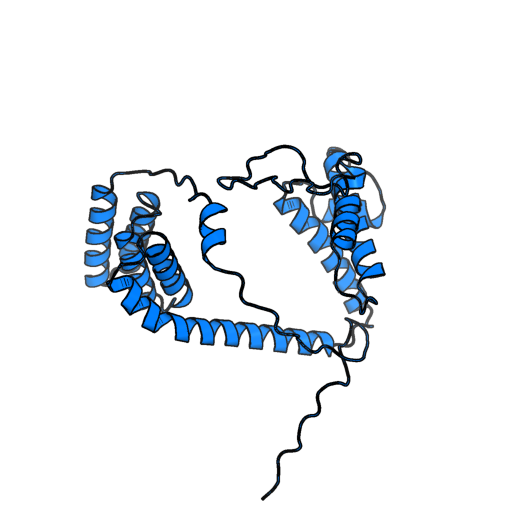OM 808 N N . ASN A 1 101 ? 21.469 -1.067 -15.076 1.00 83.69 101 ASN A N 1
ATOM 809 C CA . ASN A 1 101 ? 22.051 0.058 -14.332 1.00 83.69 101 ASN A CA 1
ATOM 810 C C . ASN A 1 101 ? 21.662 0.139 -12.853 1.00 83.69 101 ASN A C 1
ATOM 812 O O . ASN A 1 101 ? 22.424 0.704 -12.070 1.00 83.69 101 ASN A O 1
ATOM 816 N N . GLY A 1 102 ? 20.494 -0.377 -12.467 1.00 73.81 102 GLY A N 1
ATOM 817 C CA . GLY A 1 102 ? 20.022 -0.365 -11.079 1.00 73.81 102 GLY A CA 1
ATOM 818 C C . GLY A 1 102 ? 20.266 -1.672 -10.327 1.00 73.81 102 GLY A C 1
ATOM 819 O O . GLY A 1 102 ? 20.185 -1.675 -9.101 1.00 73.81 102 GLY A O 1
ATOM 820 N N . ASN A 1 103 ? 20.535 -2.773 -11.045 1.00 79.88 103 ASN A N 1
ATOM 821 C CA . ASN A 1 103 ? 20.443 -4.144 -10.525 1.00 79.88 103 ASN A CA 1
ATOM 822 C C . ASN A 1 103 ? 19.066 -4.436 -9.876 1.00 79.88 103 ASN A C 1
ATOM 824 O O . ASN A 1 103 ? 18.939 -5.294 -9.003 1.00 79.88 103 ASN A O 1
ATOM 828 N N . ASP A 1 104 ? 18.026 -3.707 -10.299 1.00 91.31 104 ASP A N 1
ATOM 829 C CA . ASP A 1 104 ? 16.660 -3.821 -9.782 1.00 91.31 104 ASP A CA 1
ATOM 830 C C . ASP A 1 104 ? 15.862 -4.803 -10.648 1.00 91.31 104 ASP A C 1
ATOM 832 O O . ASP A 1 104 ? 15.000 -4.440 -11.453 1.00 91.31 104 ASP A O 1
ATOM 836 N N . VAL A 1 105 ? 16.225 -6.079 -10.503 1.00 94.88 105 VAL A N 1
ATOM 837 C CA . VAL A 1 105 ? 15.657 -7.195 -11.272 1.00 94.88 105 VAL A CA 1
ATOM 838 C C . VAL A 1 105 ? 14.158 -7.364 -10.994 1.00 94.88 105 VAL A C 1
ATOM 840 O O . VAL A 1 105 ? 13.412 -7.718 -11.903 1.00 94.88 105 VAL A O 1
ATOM 843 N N . ILE A 1 106 ? 13.699 -7.058 -9.773 1.00 95.06 106 ILE A N 1
ATOM 844 C CA . ILE A 1 106 ? 12.283 -7.154 -9.381 1.00 95.06 106 ILE A CA 1
ATOM 845 C C . ILE A 1 106 ? 11.453 -6.102 -10.127 1.00 95.06 106 ILE A C 1
ATOM 847 O O . ILE A 1 106 ? 10.454 -6.440 -10.769 1.00 95.06 106 ILE A O 1
ATOM 851 N N . THR A 1 107 ? 11.871 -4.831 -10.102 1.00 94.69 107 THR A N 1
ATOM 852 C CA . THR A 1 107 ? 11.148 -3.776 -10.827 1.00 94.69 107 THR A CA 1
ATOM 853 C C . THR A 1 107 ? 11.234 -3.985 -12.342 1.00 94.69 107 THR A C 1
ATOM 855 O O . THR A 1 107 ? 10.245 -3.756 -13.042 1.00 94.69 107 THR A O 1
ATOM 858 N N . ALA A 1 108 ? 12.365 -4.476 -12.863 1.00 96.19 108 ALA A N 1
ATOM 859 C CA . ALA A 1 108 ? 12.498 -4.839 -14.275 1.00 96.19 108 ALA A CA 1
ATOM 860 C C . ALA A 1 108 ? 11.526 -5.965 -14.685 1.00 96.19 108 ALA A C 1
ATOM 862 O O . ALA A 1 108 ? 10.785 -5.793 -15.655 1.00 96.19 108 ALA A O 1
ATOM 863 N N . ASP A 1 109 ? 11.442 -7.066 -13.923 1.00 96.56 109 ASP A N 1
ATOM 864 C CA . ASP A 1 109 ? 10.491 -8.153 -14.200 1.00 96.56 109 ASP A CA 1
ATOM 865 C C . ASP A 1 109 ? 9.044 -7.661 -14.171 1.00 96.56 109 ASP A C 1
ATOM 867 O O . ASP A 1 109 ? 8.286 -7.926 -15.101 1.00 96.56 109 ASP A O 1
ATOM 871 N N . HIS A 1 110 ? 8.682 -6.831 -13.189 1.00 95.62 110 HIS A N 1
ATOM 872 C CA . HIS A 1 110 ? 7.363 -6.202 -13.119 1.00 95.62 110 HIS A CA 1
ATOM 873 C C . HIS A 1 110 ? 7.014 -5.390 -14.384 1.00 95.62 110 HIS A C 1
ATOM 875 O O . HIS A 1 110 ? 5.869 -5.420 -14.852 1.00 95.62 110 HIS A O 1
ATOM 881 N N . PHE A 1 111 ? 7.985 -4.695 -14.983 1.00 96.00 111 PHE A N 1
ATOM 882 C CA . PHE A 1 111 ? 7.790 -4.006 -16.259 1.00 96.00 111 PHE A CA 1
ATOM 883 C C . PHE A 1 111 ? 7.729 -4.967 -17.461 1.00 96.00 111 PHE A C 1
ATOM 885 O O . PHE A 1 111 ? 6.901 -4.749 -18.352 1.00 96.00 111 PHE A O 1
ATOM 892 N N . TYR A 1 112 ? 8.495 -6.065 -17.483 1.00 96.75 112 TYR A N 1
ATOM 893 C CA . TYR A 1 112 ? 8.336 -7.116 -18.500 1.00 96.75 112 TYR A CA 1
ATOM 894 C C . TYR A 1 112 ? 6.960 -7.805 -18.394 1.00 96.75 112 TYR A C 1
ATOM 896 O O . TYR A 1 112 ? 6.298 -8.017 -19.410 1.00 96.75 112 TYR A O 1
ATOM 904 N N . VAL A 1 113 ? 6.465 -8.076 -17.180 1.00 95.19 113 VAL A N 1
ATOM 905 C CA . VAL A 1 113 ? 5.111 -8.594 -16.908 1.00 95.19 113 VAL A CA 1
ATOM 906 C C . VAL A 1 113 ? 4.053 -7.640 -17.463 1.00 95.19 113 VAL A C 1
ATOM 908 O O . VAL A 1 113 ? 3.206 -8.067 -18.246 1.00 95.19 113 VAL A O 1
ATOM 911 N N . LYS A 1 114 ? 4.125 -6.343 -17.124 1.00 93.75 114 LYS A N 1
ATOM 912 C CA . LYS A 1 114 ? 3.226 -5.305 -17.667 1.00 93.75 114 LYS A CA 1
ATOM 913 C C . LYS A 1 114 ? 3.249 -5.261 -19.193 1.00 93.75 114 LYS A C 1
ATOM 915 O O . LYS A 1 114 ? 2.192 -5.221 -19.813 1.00 93.75 114 LYS A O 1
ATOM 920 N N . THR A 1 115 ? 4.438 -5.324 -19.791 1.00 94.31 115 THR A N 1
ATOM 921 C CA . THR A 1 115 ? 4.611 -5.352 -21.251 1.00 94.31 115 THR A CA 1
ATOM 922 C C . THR A 1 115 ? 3.865 -6.531 -21.876 1.00 94.31 115 THR A C 1
ATOM 924 O O . THR A 1 115 ? 3.162 -6.349 -22.865 1.00 94.31 115 THR A O 1
ATOM 927 N N . LEU A 1 116 ? 3.962 -7.722 -21.277 1.00 92.81 116 LEU A N 1
ATOM 928 C CA . LEU A 1 116 ? 3.326 -8.945 -21.781 1.00 92.81 116 LEU A CA 1
ATOM 929 C C . LEU A 1 116 ? 1.814 -9.010 -21.527 1.00 92.81 116 LEU A C 1
ATOM 931 O O . LEU A 1 116 ? 1.105 -9.623 -22.315 1.00 92.81 116 LEU A O 1
ATOM 935 N N . ILE A 1 117 ? 1.302 -8.352 -20.483 1.00 92.19 117 ILE A N 1
ATOM 936 C CA . ILE A 1 117 ? -0.150 -8.180 -20.283 1.00 92.19 117 ILE A CA 1
ATOM 937 C C . ILE A 1 117 ? -0.756 -7.349 -21.427 1.00 92.19 117 ILE A C 1
ATOM 939 O O . ILE A 1 117 ? -1.867 -7.624 -21.870 1.00 92.19 117 ILE A O 1
ATOM 943 N N . ILE A 1 118 ? -0.022 -6.346 -21.921 1.00 90.88 118 ILE A N 1
ATOM 944 C CA . ILE A 1 118 ? -0.477 -5.435 -22.983 1.00 90.88 118 ILE A CA 1
ATOM 945 C C . ILE A 1 118 ? -0.212 -6.028 -24.377 1.00 90.88 118 ILE A C 1
ATOM 947 O O . ILE A 1 118 ? -1.039 -5.905 -25.277 1.00 90.88 118 ILE A O 1
ATOM 951 N N . CYS A 1 119 ? 0.937 -6.681 -24.563 1.00 91.94 119 CYS A N 1
ATOM 952 C CA . CYS A 1 119 ? 1.353 -7.315 -25.810 1.00 91.94 119 CYS A CA 1
ATOM 953 C C . CYS A 1 119 ? 1.950 -8.712 -25.530 1.00 91.94 119 CYS A C 1
ATOM 955 O O . CYS A 1 119 ? 3.170 -8.848 -25.390 1.00 91.94 119 CYS A O 1
ATOM 957 N N . PRO A 1 120 ? 1.119 -9.774 -25.476 1.00 94.44 120 PRO A N 1
ATOM 958 C CA . PRO A 1 120 ? 1.567 -11.128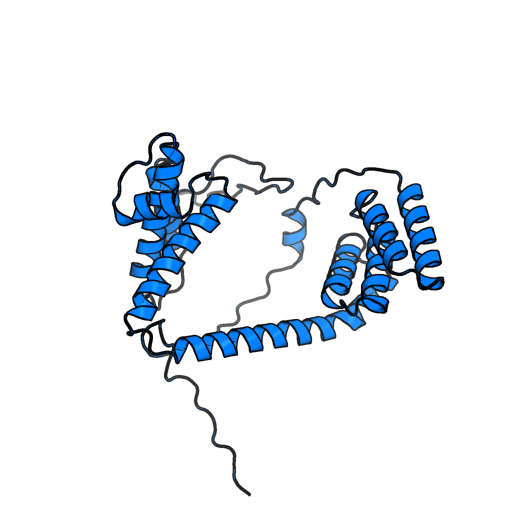 -25.119 1.00 94.44 120 PRO A CA 1
ATOM 959 C C . PRO A 1 120 ? 2.669 -11.701 -26.019 1.00 94.44 120 PRO A C 1
ATOM 961 O O . PRO A 1 120 ? 3.496 -12.491 -25.569 1.00 94.44 120 PRO A O 1
ATOM 964 N N . ASN A 1 121 ? 2.717 -11.267 -27.281 1.00 93.56 121 ASN A N 1
ATOM 965 C CA . ASN A 1 121 ? 3.674 -11.738 -28.286 1.00 93.56 121 ASN A CA 1
ATOM 966 C C . ASN A 1 121 ? 4.954 -10.877 -28.371 1.00 93.56 121 ASN A C 1
ATOM 968 O O . ASN A 1 121 ? 5.715 -11.000 -29.333 1.00 93.56 121 ASN A O 1
ATOM 972 N N . HIS A 1 122 ? 5.211 -9.994 -27.399 1.00 95.38 122 HIS A N 1
ATOM 973 C CA . HIS A 1 122 ? 6.377 -9.107 -27.411 1.00 95.38 122 HIS A CA 1
ATOM 974 C C . HIS A 1 122 ? 7.691 -9.884 -27.213 1.00 95.38 122 HIS A C 1
ATOM 976 O O . HIS A 1 122 ? 8.098 -10.201 -26.093 1.00 95.38 122 HIS A O 1
ATOM 982 N N . SER A 1 123 ? 8.407 -10.137 -28.310 1.00 95.75 123 SER A N 1
ATOM 983 C CA . SER A 1 123 ? 9.582 -11.021 -28.357 1.00 95.75 123 SER A CA 1
ATOM 984 C C . SER A 1 123 ? 10.680 -10.689 -27.334 1.00 95.75 123 SER A C 1
ATOM 986 O O . SER A 1 123 ? 11.124 -11.589 -26.622 1.00 95.75 123 SER A O 1
ATOM 988 N N . ARG A 1 124 ? 11.092 -9.416 -27.208 1.00 95.31 124 ARG A N 1
ATOM 989 C CA . ARG A 1 124 ? 12.124 -8.995 -26.231 1.00 95.31 124 ARG A CA 1
ATOM 990 C C . ARG A 1 124 ? 11.688 -9.260 -24.789 1.00 95.31 124 ARG A C 1
ATOM 992 O O . ARG A 1 124 ? 12.375 -9.986 -24.080 1.00 95.31 124 ARG A O 1
ATOM 999 N N . ALA A 1 125 ? 10.517 -8.761 -24.391 1.00 95.38 125 ALA A N 1
ATOM 1000 C CA . ALA A 1 125 ? 9.953 -8.971 -23.060 1.00 95.38 125 ALA A CA 1
ATOM 1001 C C . ALA A 1 125 ? 9.777 -10.460 -22.702 1.00 95.38 125 ALA A C 1
ATOM 1003 O O . ALA A 1 125 ? 10.039 -10.833 -21.563 1.00 95.38 125 ALA A O 1
ATOM 1004 N N . LEU A 1 126 ? 9.417 -11.334 -23.656 1.00 96.81 126 LEU A N 1
ATOM 1005 C CA . LEU A 1 126 ? 9.381 -12.790 -23.436 1.00 96.81 126 LEU A CA 1
ATOM 1006 C C . LEU A 1 126 ? 10.768 -13.371 -23.107 1.00 96.81 126 LEU A C 1
ATOM 1008 O O . LEU A 1 126 ? 10.892 -14.199 -22.204 1.00 96.81 126 LEU A O 1
ATOM 1012 N N . VAL A 1 127 ? 11.810 -12.953 -23.834 1.00 96.94 127 VAL A N 1
ATOM 1013 C CA . VAL A 1 127 ? 13.196 -13.403 -23.607 1.00 96.94 127 VAL A CA 1
ATOM 1014 C C . VAL A 1 127 ? 13.741 -12.855 -22.289 1.00 96.94 127 VAL A C 1
ATOM 1016 O O . VAL A 1 127 ? 14.318 -13.614 -21.509 1.00 96.94 127 VAL A O 1
ATOM 1019 N N . ASN A 1 128 ? 13.517 -11.570 -22.016 1.00 96.00 128 ASN A N 1
ATOM 1020 C CA . ASN A 1 128 ? 13.953 -10.920 -20.787 1.00 96.00 128 ASN A CA 1
ATOM 1021 C C . ASN A 1 128 ? 13.261 -11.540 -19.565 1.00 96.00 128 ASN A C 1
ATOM 1023 O O . ASN A 1 128 ? 13.950 -12.022 -18.668 1.00 96.00 128 ASN A O 1
ATOM 1027 N N . ARG A 1 129 ? 11.925 -11.675 -19.587 1.00 95.56 129 ARG A N 1
ATOM 1028 C CA . ARG A 1 129 ? 11.160 -12.295 -18.495 1.00 95.56 129 ARG A CA 1
ATOM 1029 C C . ARG A 1 129 ? 11.573 -13.738 -18.218 1.00 95.56 129 ARG A C 1
ATOM 1031 O O . ARG A 1 129 ? 11.668 -14.130 -17.063 1.00 95.56 129 ARG A O 1
ATOM 1038 N N . ARG A 1 130 ? 11.868 -14.540 -19.249 1.00 96.19 130 ARG A N 1
ATOM 1039 C CA . ARG A 1 130 ? 12.373 -15.917 -19.062 1.00 96.19 130 ARG A CA 1
ATOM 1040 C C . ARG A 1 130 ? 13.670 -15.961 -18.242 1.00 96.19 130 ARG A C 1
ATOM 1042 O O . ARG A 1 130 ? 13.942 -16.966 -17.594 1.00 96.19 130 ARG A O 1
ATOM 1049 N N . ARG A 1 131 ? 14.470 -14.893 -18.290 1.00 94.88 131 ARG A N 1
ATOM 1050 C CA . ARG A 1 131 ? 15.744 -14.761 -17.577 1.00 94.88 131 ARG A CA 1
ATOM 1051 C C . ARG A 1 131 ? 15.575 -14.138 -16.185 1.00 94.88 131 ARG A C 1
ATOM 1053 O O . ARG A 1 131 ? 16.264 -14.575 -15.270 1.00 94.88 131 ARG A O 1
ATOM 1060 N N . THR A 1 132 ? 14.675 -13.167 -16.013 1.00 96.00 132 THR A N 1
ATOM 1061 C CA . THR A 1 132 ? 14.441 -12.484 -14.725 1.00 96.00 132 THR A CA 1
ATOM 1062 C C . THR A 1 132 ? 13.521 -13.245 -13.776 1.00 96.00 132 THR A C 1
ATOM 1064 O O . THR A 1 132 ? 13.817 -13.294 -12.587 1.00 96.00 132 THR A O 1
ATOM 1067 N N . MET A 1 133 ? 12.475 -13.906 -14.278 1.00 95.81 133 MET A N 1
ATOM 1068 C CA . MET A 1 133 ? 11.492 -14.660 -13.485 1.00 95.81 133 MET A CA 1
ATOM 1069 C C . MET A 1 133 ? 12.116 -15.591 -12.423 1.00 95.81 133 MET A C 1
ATOM 1071 O O . MET A 1 133 ? 11.819 -15.393 -11.247 1.00 95.81 133 MET A O 1
ATOM 1075 N N . PRO A 1 134 ? 13.030 -16.533 -12.753 1.00 96.31 134 PRO A N 1
ATOM 1076 C CA . PRO A 1 134 ? 13.616 -17.414 -11.738 1.00 96.31 134 PRO A CA 1
ATOM 1077 C C . PRO A 1 134 ? 14.526 -16.674 -10.743 1.00 96.31 134 PRO A C 1
ATOM 1079 O O . PRO A 1 134 ? 14.749 -17.163 -9.640 1.00 96.31 134 PRO A O 1
ATOM 1082 N N . LEU A 1 135 ? 15.066 -15.503 -11.104 1.00 95.31 135 LEU A N 1
ATOM 1083 C CA . LEU A 1 135 ? 15.842 -14.675 -10.177 1.00 95.31 135 LEU A CA 1
ATOM 1084 C C . LEU A 1 135 ? 14.912 -13.992 -9.169 1.00 95.31 135 LEU A C 1
ATOM 1086 O O . LEU A 1 135 ? 15.192 -14.027 -7.973 1.00 95.31 135 LEU A O 1
ATOM 1090 N N . VAL A 1 136 ? 13.788 -13.440 -9.637 1.00 95.94 136 VAL A N 1
ATOM 1091 C CA . VAL A 1 136 ? 12.763 -12.821 -8.784 1.00 95.94 136 VAL A CA 1
ATOM 1092 C C . VAL A 1 136 ? 12.134 -13.848 -7.844 1.00 95.94 136 VAL A C 1
ATOM 1094 O O . VAL A 1 136 ? 12.097 -13.599 -6.647 1.00 95.94 136 VAL A O 1
ATOM 1097 N N . GLU A 1 137 ? 11.775 -15.043 -8.324 1.00 95.38 137 GLU A N 1
ATOM 1098 C CA . GLU A 1 137 ? 11.266 -16.132 -7.470 1.00 95.38 137 GLU A CA 1
ATOM 1099 C C . GLU A 1 137 ? 12.235 -16.496 -6.329 1.00 95.38 137 GLU A C 1
ATOM 1101 O O . GLU A 1 137 ? 11.816 -16.734 -5.193 1.00 95.38 137 GLU A O 1
ATOM 1106 N N . ILE A 1 138 ? 13.546 -16.510 -6.603 1.00 96.69 138 ILE A N 1
ATOM 1107 C CA . ILE A 1 138 ? 14.577 -16.752 -5.584 1.00 96.69 138 ILE A CA 1
ATOM 1108 C C . ILE A 1 138 ? 14.679 -15.570 -4.609 1.00 96.69 138 ILE A C 1
ATOM 1110 O O . ILE A 1 138 ? 14.801 -15.797 -3.404 1.00 96.69 138 ILE A O 1
ATOM 1114 N N . MET A 1 139 ? 14.630 -14.327 -5.096 1.00 95.25 139 MET A N 1
ATOM 1115 C CA . MET A 1 139 ? 14.705 -13.116 -4.265 1.00 95.25 139 MET A CA 1
ATOM 1116 C C . MET A 1 139 ? 13.481 -12.974 -3.348 1.00 95.25 139 MET A C 1
ATOM 1118 O O . MET A 1 139 ? 13.641 -12.758 -2.145 1.00 95.25 139 MET A O 1
ATOM 1122 N N . ASP A 1 140 ? 12.277 -13.182 -3.881 1.00 95.81 140 ASP A N 1
ATOM 1123 C CA . ASP A 1 140 ? 11.022 -13.156 -3.127 1.00 95.81 140 ASP A CA 1
ATOM 1124 C C . ASP A 1 140 ? 11.021 -14.242 -2.048 1.00 95.81 140 ASP A C 1
ATOM 1126 O O . ASP A 1 140 ? 10.733 -13.965 -0.881 1.00 95.81 140 ASP A O 1
ATOM 1130 N N . LYS A 1 141 ? 11.448 -15.466 -2.392 1.00 96.56 141 LYS A N 1
ATOM 1131 C CA . LYS A 1 141 ? 11.609 -16.545 -1.411 1.00 96.56 141 LYS A CA 1
ATOM 1132 C C . LYS A 1 141 ? 12.611 -16.186 -0.310 1.00 96.56 141 LYS A C 1
ATOM 1134 O O . LYS A 1 141 ? 12.338 -16.448 0.857 1.00 96.56 141 LYS A O 1
ATOM 1139 N N . GLN A 1 142 ? 13.745 -15.565 -0.644 1.00 97.31 142 GLN A N 1
ATOM 1140 C CA . GLN A 1 142 ? 14.734 -15.139 0.354 1.00 97.31 142 GLN A CA 1
ATOM 1141 C C . GLN A 1 142 ? 14.182 -14.081 1.321 1.00 97.31 142 GLN A C 1
ATOM 1143 O O . GLN A 1 142 ? 14.514 -14.116 2.511 1.00 97.31 142 GLN A O 1
ATOM 1148 N N . GLU A 1 143 ? 13.336 -13.163 0.845 1.00 96.12 143 GLU A N 1
ATOM 1149 C CA . GLU A 1 143 ? 12.661 -12.186 1.702 1.00 96.12 143 GLU A CA 1
ATOM 1150 C C . GLU A 1 143 ? 11.545 -12.814 2.548 1.00 96.12 143 GLU A C 1
ATOM 1152 O O . GLU A 1 143 ? 11.458 -12.498 3.736 1.00 96.12 143 GLU A O 1
ATOM 1157 N N . LEU A 1 144 ? 10.772 -13.767 2.014 1.00 96.75 144 LEU A N 1
ATOM 1158 C CA . LEU A 1 144 ? 9.820 -14.560 2.804 1.00 96.75 144 LEU A CA 1
ATOM 1159 C C . LEU A 1 144 ? 10.538 -15.353 3.909 1.00 96.75 144 LEU A C 1
ATOM 1161 O O . LEU A 1 144 ? 10.207 -15.192 5.083 1.00 96.75 144 LEU A O 1
ATOM 1165 N N . ASP A 1 145 ? 11.615 -16.075 3.579 1.00 97.38 145 ASP A N 1
ATOM 1166 C CA . ASP A 1 145 ? 12.468 -16.771 4.553 1.00 97.38 145 ASP A CA 1
ATOM 1167 C C . ASP A 1 145 ? 13.031 -15.797 5.617 1.00 97.38 145 ASP A C 1
ATOM 1169 O O . ASP A 1 145 ? 13.242 -16.160 6.779 1.00 97.38 145 ASP A O 1
ATOM 1173 N N . ARG A 1 146 ? 13.309 -14.537 5.245 1.00 97.94 146 ARG A N 1
ATOM 1174 C CA . ARG A 1 146 ? 13.774 -13.487 6.171 1.00 97.94 146 ARG A CA 1
ATOM 1175 C C . ARG A 1 146 ? 12.656 -12.986 7.085 1.00 97.94 146 ARG A C 1
ATOM 1177 O O . ARG A 1 146 ? 12.936 -12.669 8.244 1.00 97.94 146 ARG A O 1
ATOM 1184 N N . ILE A 1 147 ? 11.425 -12.898 6.588 1.00 97.00 147 ILE A N 1
ATOM 1185 C CA . ILE A 1 147 ? 10.235 -12.544 7.368 1.00 97.00 147 ILE A CA 1
ATOM 1186 C C . ILE A 1 147 ? 9.904 -13.669 8.354 1.00 97.00 147 ILE A C 1
ATOM 1188 O O . ILE A 1 147 ? 9.728 -13.383 9.539 1.00 97.00 147 ILE A O 1
ATOM 1192 N N . ASP A 1 148 ? 9.924 -14.931 7.922 1.00 95.75 148 ASP A N 1
ATOM 1193 C CA . ASP A 1 148 ? 9.643 -16.079 8.791 1.00 95.75 148 ASP A CA 1
ATOM 1194 C C . ASP A 1 148 ? 10.685 -16.250 9.902 1.00 95.75 148 ASP A C 1
ATOM 1196 O O . ASP A 1 148 ? 10.311 -16.475 11.054 1.00 95.75 148 ASP A O 1
ATOM 1200 N N . ARG A 1 149 ? 11.980 -16.021 9.623 1.00 96.19 149 ARG A N 1
ATOM 1201 C CA . ARG A 1 149 ? 13.007 -15.948 10.684 1.00 96.19 149 ARG A CA 1
ATOM 1202 C C . ARG A 1 149 ? 12.669 -14.881 11.732 1.00 96.19 149 ARG A C 1
ATOM 1204 O O . ARG A 1 149 ? 12.616 -15.190 12.918 1.00 96.19 149 ARG A O 1
ATOM 1211 N N . LYS A 1 150 ? 12.347 -13.652 11.307 1.00 95.56 150 LYS A N 1
ATOM 1212 C CA . LYS A 1 150 ? 11.963 -12.561 12.228 1.00 95.56 150 LYS A CA 1
ATOM 1213 C C . LYS A 1 150 ? 10.676 -12.859 13.002 1.00 95.56 150 LYS A C 1
ATOM 1215 O O . LYS A 1 150 ? 10.550 -12.445 14.153 1.00 95.56 150 LYS A O 1
ATOM 1220 N N . ARG A 1 151 ? 9.716 -13.553 12.386 1.00 92.69 151 ARG A N 1
ATOM 1221 C CA . ARG A 1 151 ? 8.479 -14.012 13.030 1.00 92.69 151 ARG A CA 1
ATOM 1222 C C . ARG A 1 151 ? 8.785 -15.041 14.119 1.00 92.69 151 ARG A C 1
ATOM 1224 O O . ARG A 1 151 ? 8.277 -14.889 15.227 1.00 92.69 151 ARG A O 1
ATOM 1231 N N . ALA A 1 152 ? 9.634 -16.028 13.834 1.00 90.69 152 ALA A N 1
ATOM 1232 C CA . ALA A 1 152 ? 10.078 -17.016 14.814 1.00 90.69 152 ALA A CA 1
ATOM 1233 C C . ALA A 1 152 ? 10.848 -16.359 15.973 1.00 90.69 152 ALA A C 1
ATOM 1235 O O . ALA A 1 152 ? 10.537 -16.610 17.136 1.00 90.69 152 ALA A O 1
ATOM 1236 N N . ASP A 1 153 ? 11.778 -15.442 15.681 1.00 91.56 153 ASP A N 1
ATOM 1237 C CA . ASP A 1 153 ? 12.493 -14.660 16.699 1.00 91.56 153 ASP A CA 1
ATOM 1238 C C . ASP A 1 153 ? 11.524 -13.882 17.605 1.00 91.56 153 ASP A C 1
ATOM 1240 O O . ASP A 1 153 ? 11.678 -13.879 18.827 1.00 91.56 153 ASP A O 1
ATOM 1244 N N . LEU A 1 154 ? 10.494 -13.258 17.020 1.00 87.56 154 LEU A N 1
ATOM 1245 C CA . LEU A 1 154 ? 9.459 -12.513 17.741 1.00 87.56 154 LEU A CA 1
ATOM 1246 C C . LEU A 1 154 ? 8.566 -13.419 18.609 1.00 87.56 154 LEU A C 1
ATOM 1248 O O . LEU A 1 154 ? 8.190 -13.008 19.707 1.00 87.56 154 LEU A O 1
ATOM 1252 N N . MET A 1 155 ? 8.247 -14.632 18.146 1.00 83.00 155 MET A N 1
ATOM 1253 C CA . MET A 1 155 ? 7.515 -15.646 18.920 1.00 83.00 155 MET A CA 1
ATOM 1254 C C . MET A 1 155 ? 8.342 -16.167 20.104 1.00 83.00 155 MET A C 1
ATOM 1256 O O . MET A 1 155 ? 7.808 -16.313 21.200 1.00 83.00 155 MET A O 1
ATOM 1260 N N . ASN A 1 156 ? 9.653 -16.346 19.917 1.00 85.88 156 ASN A N 1
ATOM 1261 C CA . ASN A 1 156 ? 10.590 -16.777 20.961 1.00 85.88 156 ASN A CA 1
ATOM 1262 C C . ASN A 1 156 ? 10.822 -15.725 22.069 1.00 85.88 156 ASN A C 1
ATOM 1264 O O . ASN A 1 156 ? 11.384 -16.043 23.122 1.00 85.88 156 ASN A O 1
ATOM 1268 N N . LEU A 1 157 ? 10.412 -14.464 21.875 1.00 84.12 157 LEU A N 1
ATOM 1269 C CA . LEU A 1 157 ? 10.482 -13.457 22.935 1.00 84.12 157 LEU A CA 1
ATOM 1270 C C . LEU A 1 157 ? 9.475 -13.768 24.048 1.00 84.12 157 LEU A C 1
ATOM 1272 O O . LEU A 1 157 ? 8.321 -14.095 23.802 1.00 84.12 157 LEU A O 1
ATOM 1276 N N . ASN A 1 158 ? 9.857 -13.549 25.309 1.00 72.62 158 ASN A N 1
ATOM 1277 C CA . ASN A 1 158 ? 8.915 -13.671 26.423 1.00 72.62 158 ASN A CA 1
ATOM 1278 C C . ASN A 1 158 ? 7.877 -12.526 26.390 1.00 72.62 158 ASN A C 1
ATOM 1280 O O . ASN A 1 158 ? 8.092 -11.444 26.954 1.00 72.62 158 ASN A O 1
ATOM 1284 N N . LEU A 1 159 ? 6.734 -12.782 25.744 1.00 68.81 159 LEU A N 1
ATOM 1285 C CA . LEU A 1 159 ? 5.682 -11.789 25.501 1.00 68.81 159 LEU A CA 1
ATOM 1286 C C . LEU A 1 159 ? 4.893 -11.379 26.764 1.00 68.81 159 LEU A C 1
ATOM 1288 O O . LEU A 1 159 ? 4.065 -10.469 26.691 1.00 68.81 159 LEU A O 1
ATOM 1292 N N . ASN A 1 160 ? 5.166 -11.987 27.926 1.00 68.12 160 ASN A N 1
ATOM 1293 C CA . ASN A 1 160 ? 4.490 -11.685 29.194 1.00 68.12 160 ASN A CA 1
ATOM 1294 C C . ASN A 1 160 ? 5.098 -10.505 29.973 1.00 68.12 160 ASN A C 1
ATOM 1296 O O . ASN A 1 160 ? 4.487 -10.031 30.936 1.00 68.12 160 ASN A O 1
ATOM 1300 N N . ARG A 1 161 ? 6.265 -9.984 29.562 1.00 79.75 161 ARG A N 1
ATOM 1301 C CA . ARG A 1 161 ? 6.883 -8.800 30.188 1.00 79.75 161 ARG A CA 1
ATOM 1302 C C . ARG A 1 161 ? 5.991 -7.558 30.046 1.00 79.75 161 ARG A C 1
ATOM 1304 O O . ARG A 1 161 ? 5.435 -7.303 28.978 1.00 79.75 161 ARG A O 1
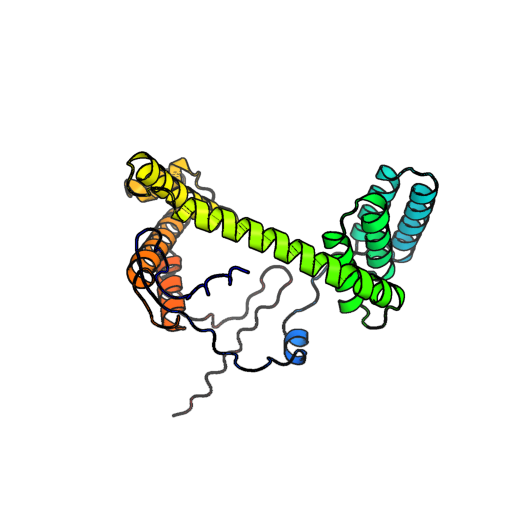ATOM 1311 N N . SER A 1 162 ? 5.927 -6.721 31.085 1.00 81.06 162 SER A N 1
ATOM 1312 C CA . SER A 1 162 ? 5.124 -5.481 31.098 1.00 81.06 162 SER A CA 1
ATOM 1313 C C . SER A 1 162 ? 5.437 -4.542 29.925 1.00 81.06 162 SER A C 1
ATOM 1315 O O . SER A 1 162 ? 4.527 -3.933 29.362 1.00 81.06 162 SER A O 1
ATOM 1317 N N . SER A 1 163 ? 6.700 -4.485 29.490 1.00 83.25 163 SER A N 1
ATOM 1318 C CA . SER A 1 163 ? 7.122 -3.740 28.297 1.00 83.25 163 SER A CA 1
ATOM 1319 C C . SER A 1 163 ? 6.435 -4.236 27.022 1.00 83.25 163 SER A C 1
ATOM 1321 O O . SER A 1 163 ? 5.997 -3.424 26.214 1.00 83.25 163 SER A O 1
ATOM 1323 N N . MET A 1 164 ? 6.265 -5.554 26.859 1.00 82.81 164 MET A N 1
ATOM 1324 C CA . MET A 1 164 ? 5.585 -6.122 25.693 1.00 82.81 164 MET A CA 1
ATOM 1325 C C . MET A 1 164 ? 4.078 -5.853 25.730 1.00 82.81 164 MET A C 1
ATOM 1327 O O . MET A 1 164 ? 3.496 -5.534 24.699 1.00 82.81 164 MET A O 1
ATOM 1331 N N . LYS A 1 165 ? 3.445 -5.880 26.912 1.00 83.19 165 LYS A N 1
ATOM 1332 C CA . LYS A 1 165 ? 2.035 -5.465 27.062 1.00 83.19 165 LYS A CA 1
ATOM 1333 C C . LYS A 1 165 ? 1.826 -4.011 26.617 1.00 83.19 165 LYS A C 1
ATOM 1335 O O . LYS A 1 165 ? 0.860 -3.725 25.914 1.00 83.19 165 LYS A O 1
ATOM 1340 N N . ARG A 1 166 ? 2.757 -3.109 26.960 1.00 86.62 166 ARG A N 1
ATOM 1341 C CA . ARG A 1 166 ? 2.747 -1.711 26.494 1.00 86.62 166 ARG A CA 1
ATOM 1342 C C . ARG A 1 166 ? 2.931 -1.605 24.975 1.00 86.62 166 ARG A C 1
ATOM 1344 O O . ARG A 1 166 ? 2.179 -0.871 24.347 1.00 86.62 166 ARG A O 1
ATOM 1351 N N . ILE A 1 167 ? 3.871 -2.351 24.389 1.00 89.19 167 ILE A N 1
ATOM 1352 C CA . ILE A 1 167 ? 4.106 -2.364 22.933 1.00 89.19 167 ILE A CA 1
ATOM 1353 C C . ILE A 1 167 ? 2.883 -2.906 22.180 1.00 89.19 167 ILE A C 1
ATOM 1355 O O . ILE A 1 167 ? 2.413 -2.246 21.261 1.00 89.19 167 ILE A O 1
ATOM 1359 N N . LYS A 1 168 ? 2.308 -4.043 22.603 1.00 87.44 168 LYS A N 1
ATOM 1360 C CA . LYS A 1 168 ? 1.076 -4.603 22.013 1.00 87.44 168 LYS A CA 1
ATOM 1361 C C . LYS A 1 168 ? -0.074 -3.580 22.027 1.00 87.44 168 LYS A C 1
ATOM 1363 O O . LYS A 1 168 ? -0.769 -3.437 21.027 1.00 87.44 168 LYS A O 1
ATOM 1368 N N . LYS A 1 169 ? -0.234 -2.829 23.125 1.00 89.12 169 LYS A N 1
ATOM 1369 C CA . LYS A 1 169 ? -1.245 -1.764 23.245 1.00 89.12 169 LYS A CA 1
ATOM 1370 C C . LYS A 1 169 ? -0.977 -0.578 22.305 1.00 89.12 169 LYS A C 1
ATOM 1372 O O . LYS A 1 169 ? -1.905 -0.072 21.689 1.00 89.12 169 LYS A O 1
ATOM 1377 N N . GLU A 1 170 ? 0.279 -0.160 22.160 1.00 91.81 170 GLU A N 1
ATOM 1378 C CA . GLU A 1 170 ? 0.671 0.915 21.236 1.00 91.81 170 GLU A CA 1
ATOM 1379 C C . GLU A 1 170 ? 0.440 0.520 19.766 1.00 91.81 170 GLU A C 1
ATOM 1381 O O . GLU A 1 170 ? -0.177 1.267 19.012 1.00 91.81 170 GLU A O 1
ATOM 1386 N N . VAL A 1 171 ? 0.849 -0.695 19.379 1.00 93.00 171 VAL A N 1
ATOM 1387 C CA . VAL A 1 171 ? 0.633 -1.243 18.028 1.00 93.00 171 VAL A CA 1
ATOM 1388 C C . VAL A 1 171 ? -0.858 -1.343 17.688 1.00 93.00 171 VAL A C 1
ATOM 1390 O O . VAL A 1 171 ? -1.235 -1.069 16.553 1.00 93.00 171 VAL A O 1
ATOM 1393 N N . TYR A 1 172 ? -1.721 -1.650 18.663 1.00 93.56 172 TYR A N 1
ATOM 1394 C CA . TYR A 1 172 ? -3.177 -1.658 18.476 1.00 93.56 172 TYR A CA 1
ATOM 1395 C C . TYR A 1 172 ? -3.727 -0.275 18.078 1.00 93.56 172 TYR A C 1
ATOM 1397 O O . TYR A 1 172 ? -4.499 -0.171 17.126 1.00 93.56 172 TYR A O 1
ATOM 1405 N N . PHE A 1 173 ? -3.289 0.802 18.744 1.00 93.19 173 PHE A N 1
ATOM 1406 C CA . PHE A 1 173 ? -3.698 2.168 18.382 1.00 93.19 173 PHE A CA 1
ATOM 1407 C C . PHE A 1 173 ? -3.114 2.626 17.049 1.00 93.19 173 PHE A C 1
ATOM 1409 O O . PHE A 1 173 ? -3.820 3.258 16.266 1.00 93.19 173 PHE A O 1
ATOM 1416 N N . LEU A 1 174 ? -1.850 2.285 16.779 1.00 96.19 174 LEU A N 1
ATOM 1417 C CA . LEU A 1 174 ? -1.206 2.558 15.496 1.00 96.19 174 LEU A CA 1
ATOM 1418 C C . LEU A 1 174 ? -1.962 1.888 14.345 1.00 96.19 174 LEU A C 1
ATOM 1420 O O . LEU A 1 174 ? -2.211 2.538 13.336 1.00 96.19 174 LEU A O 1
ATOM 1424 N N . HIS A 1 175 ? -2.374 0.629 14.503 1.00 96.06 175 HIS A N 1
ATOM 1425 C CA . HIS A 1 175 ? -3.132 -0.090 13.481 1.00 96.06 175 HIS A CA 1
ATOM 1426 C C . HIS A 1 175 ? -4.486 0.578 13.186 1.00 96.06 175 HIS A C 1
ATOM 1428 O O . HIS A 1 175 ? -4.767 0.861 12.023 1.00 96.06 175 HIS A O 1
ATOM 1434 N N . ILE A 1 176 ? -5.265 0.915 14.227 1.00 95.06 176 ILE A N 1
ATOM 1435 C CA . ILE A 1 176 ? -6.547 1.634 14.089 1.00 95.06 176 ILE A CA 1
ATOM 1436 C C . ILE A 1 176 ? -6.352 2.972 13.368 1.00 95.06 176 ILE A C 1
ATOM 1438 O O . ILE A 1 176 ? -7.033 3.252 12.386 1.00 95.06 176 ILE A O 1
ATOM 1442 N N . HIS A 1 177 ? -5.392 3.781 13.823 1.00 97.00 177 HIS A N 1
ATOM 1443 C CA . HIS A 1 177 ? -5.095 5.079 13.221 1.00 97.00 177 HIS A CA 1
ATOM 1444 C C . HIS A 1 177 ? -4.667 4.952 11.754 1.00 97.00 177 HIS A C 1
ATOM 1446 O O . HIS A 1 177 ? -5.171 5.680 10.907 1.00 97.00 177 HIS A O 1
ATOM 1452 N N . HIS A 1 178 ? -3.749 4.036 11.429 1.00 97.38 178 HIS A N 1
ATOM 1453 C CA . HIS A 1 178 ? -3.203 3.946 10.076 1.00 97.38 178 HIS A CA 1
ATOM 1454 C C . HIS A 1 178 ? -4.208 3.431 9.046 1.00 97.38 178 HIS A C 1
ATOM 1456 O O . HIS A 1 178 ? -4.221 3.967 7.942 1.00 97.38 178 HIS A O 1
ATOM 1462 N N . THR A 1 179 ? -5.057 2.450 9.372 1.00 97.50 179 THR A N 1
ATOM 1463 C CA . THR A 1 179 ? -6.040 1.965 8.388 1.00 97.50 179 THR A CA 1
ATOM 1464 C C . THR A 1 179 ? -7.145 2.992 8.123 1.00 97.50 179 THR A C 1
ATOM 1466 O O . THR A 1 179 ? -7.502 3.198 6.969 1.00 97.50 179 THR A O 1
ATOM 1469 N N . LEU A 1 180 ? -7.594 3.737 9.140 1.00 96.19 180 LEU A N 1
ATOM 1470 C CA . LEU A 1 180 ? -8.591 4.799 8.956 1.00 96.19 180 LEU A CA 1
ATOM 1471 C C . LEU A 1 180 ? -7.995 6.047 8.286 1.00 96.19 180 LEU A C 1
ATOM 1473 O O . LEU A 1 180 ? -8.656 6.689 7.474 1.00 96.19 180 LEU A O 1
ATOM 1477 N N . ALA A 1 181 ? -6.727 6.375 8.552 1.00 96.88 181 ALA A N 1
ATOM 1478 C CA . ALA A 1 181 ? -6.036 7.464 7.858 1.00 96.88 181 ALA A CA 1
ATOM 1479 C C . ALA A 1 181 ? -5.843 7.183 6.353 1.00 96.88 181 ALA A C 1
ATOM 1481 O O . ALA A 1 181 ? -5.829 8.123 5.562 1.00 96.88 181 ALA A O 1
ATOM 1482 N N . ILE A 1 182 ? -5.731 5.910 5.944 1.00 94.69 182 ILE A N 1
ATOM 1483 C CA . ILE A 1 182 ? -5.730 5.505 4.524 1.00 94.69 182 ILE A CA 1
ATOM 1484 C C . ILE A 1 182 ? -7.111 5.735 3.886 1.00 94.69 182 ILE A C 1
ATOM 1486 O O . ILE A 1 182 ? -7.186 6.161 2.736 1.00 94.69 182 ILE A O 1
ATOM 1490 N N . GLU A 1 183 ? -8.191 5.511 4.637 1.00 92.06 183 GLU A N 1
ATOM 1491 C CA . GLU A 1 183 ? -9.576 5.779 4.214 1.00 92.06 183 GLU A CA 1
ATOM 1492 C C . GLU A 1 183 ? -9.937 7.282 4.230 1.00 92.06 183 GLU A C 1
ATOM 1494 O O . GLU A 1 183 ? -10.949 7.682 3.657 1.00 92.06 183 GLU A O 1
ATOM 1499 N N . GLY A 1 184 ? -9.084 8.130 4.819 1.00 94.75 184 GLY A N 1
ATOM 1500 C CA . GLY A 1 184 ? -9.219 9.592 4.834 1.00 94.75 184 GLY A CA 1
ATOM 1501 C C . GLY A 1 184 ? -9.645 10.201 6.175 1.00 94.75 184 GLY A C 1
ATOM 1502 O O . GLY A 1 184 ? -9.843 11.415 6.246 1.00 94.75 184 GLY A O 1
ATOM 1503 N N . ASN A 1 185 ? -9.756 9.403 7.242 1.00 96.38 185 ASN A N 1
ATOM 1504 C CA . ASN A 1 185 ? -10.044 9.893 8.592 1.00 96.38 185 ASN A CA 1
ATOM 1505 C C . ASN A 1 185 ? -8.933 10.847 9.068 1.00 96.38 185 ASN A C 1
ATOM 1507 O O . ASN A 1 185 ? -7.740 10.562 8.939 1.00 96.38 185 ASN A O 1
ATOM 1511 N N . THR A 1 186 ? -9.315 11.998 9.624 1.00 97.06 186 THR A N 1
ATOM 1512 C CA . THR A 1 186 ? -8.383 13.092 9.932 1.00 97.06 186 THR A CA 1
ATOM 1513 C C . THR A 1 186 ? -7.964 13.148 11.406 1.00 97.06 186 THR A C 1
ATOM 1515 O O . THR A 1 186 ? -7.294 14.103 11.826 1.00 97.06 186 THR A O 1
ATOM 1518 N N . MET A 1 187 ? -8.388 12.191 12.237 1.00 95.88 187 MET A N 1
ATOM 1519 C CA . MET A 1 187 ? -8.052 12.150 13.663 1.00 95.88 187 MET A CA 1
ATOM 1520 C C . MET A 1 187 ? -6.603 11.704 13.875 1.00 95.88 187 MET A C 1
ATOM 1522 O O . MET A 1 187 ? -6.157 10.693 13.346 1.00 95.88 187 MET A O 1
ATOM 1526 N N . SER A 1 188 ? -5.850 12.446 14.691 1.00 97.25 188 SER A N 1
ATOM 1527 C CA . SER A 1 188 ? -4.455 12.090 14.980 1.00 97.25 188 SER A CA 1
ATOM 1528 C C . SER A 1 188 ? -4.352 10.822 15.835 1.00 97.25 188 SER A C 1
ATOM 1530 O O . SER A 1 188 ? -5.302 10.445 16.525 1.00 97.25 188 SER A O 1
ATOM 1532 N N . LEU A 1 189 ? -3.177 10.187 15.875 1.00 96.69 189 LEU A N 1
ATOM 1533 C CA . LEU A 1 189 ? -2.924 9.021 16.735 1.00 96.69 189 LEU A CA 1
ATOM 1534 C C . LEU A 1 189 ? -3.268 9.286 18.212 1.00 96.69 189 LEU A C 1
ATOM 1536 O O . LEU A 1 189 ? -3.828 8.421 18.883 1.00 96.69 189 LEU A O 1
ATOM 1540 N N . ALA A 1 190 ? -2.972 10.489 18.717 1.00 95.94 190 ALA A N 1
ATOM 1541 C CA . ALA A 1 190 ? -3.299 10.877 20.088 1.00 95.94 190 ALA A CA 1
ATOM 1542 C C . ALA A 1 190 ? -4.818 10.990 20.305 1.00 95.94 190 ALA A C 1
ATOM 1544 O O . ALA A 1 190 ? -5.333 10.469 21.291 1.00 95.94 190 ALA A O 1
ATOM 1545 N N . GLN A 1 191 ? -5.540 11.601 19.359 1.00 96.62 191 GLN A N 1
ATOM 1546 C CA . GLN A 1 191 ? -7.005 11.690 19.391 1.00 96.62 191 GLN A CA 1
ATOM 1547 C C . GLN A 1 191 ? -7.647 10.299 19.294 1.00 96.62 191 GLN A C 1
ATOM 1549 O O . GLN A 1 191 ? -8.514 9.965 20.096 1.00 96.62 191 GLN A O 1
ATOM 1554 N N . THR A 1 192 ? -7.161 9.462 18.377 1.00 96.12 192 THR A N 1
ATOM 1555 C CA . THR A 1 192 ? -7.598 8.071 18.186 1.00 96.12 192 THR A CA 1
ATOM 1556 C C . THR A 1 192 ? -7.413 7.253 19.461 1.00 96.12 192 THR A C 1
ATOM 1558 O O . THR A 1 192 ? -8.337 6.572 19.903 1.00 96.12 192 THR A O 1
ATOM 1561 N N . ARG A 1 193 ? -6.248 7.372 20.115 1.00 95.19 193 ARG A N 1
ATOM 1562 C CA . ARG A 1 193 ? -5.988 6.738 21.412 1.00 95.19 193 ARG A CA 1
ATOM 1563 C C . ARG A 1 193 ? -6.999 7.180 22.466 1.00 95.19 193 ARG A C 1
ATOM 1565 O O . ARG A 1 193 ? -7.576 6.320 23.119 1.00 95.19 193 ARG A O 1
ATOM 1572 N N . THR A 1 194 ? -7.247 8.482 22.609 1.00 94.75 194 THR A N 1
ATOM 1573 C CA . THR A 1 194 ? -8.251 9.014 23.544 1.00 94.75 194 THR A CA 1
ATOM 1574 C C . THR A 1 194 ? -9.645 8.436 23.265 1.00 94.75 194 THR A C 1
ATOM 1576 O O . THR A 1 194 ? -10.276 7.902 24.176 1.00 94.75 194 THR A O 1
ATOM 1579 N N . VAL A 1 195 ? -10.103 8.427 22.008 1.00 94.50 195 VAL A N 1
ATOM 1580 C CA . VAL A 1 195 ? -11.399 7.824 21.639 1.00 94.50 195 VAL A CA 1
ATOM 1581 C C . VAL A 1 195 ? -11.455 6.336 21.994 1.00 94.50 195 VAL A C 1
ATOM 1583 O O . VAL A 1 195 ? -12.472 5.873 22.504 1.00 94.50 195 VAL A O 1
ATOM 1586 N N . VAL A 1 196 ? -10.382 5.567 21.782 1.00 93.06 196 VAL A N 1
ATOM 1587 C CA . VAL A 1 196 ? -10.379 4.133 22.111 1.00 93.06 196 VAL A CA 1
ATOM 1588 C C . VAL A 1 196 ? -10.287 3.872 23.619 1.00 93.06 196 VAL A C 1
ATOM 1590 O O . VAL A 1 196 ? -11.042 3.038 24.119 1.00 93.06 196 VAL A O 1
ATOM 1593 N N . GLU A 1 197 ? -9.379 4.546 24.331 1.00 90.31 197 GLU A N 1
ATOM 1594 C CA . GLU A 1 197 ? -9.063 4.286 25.743 1.00 90.31 197 GLU A CA 1
ATOM 1595 C C . GLU A 1 197 ? -10.111 4.834 26.708 1.00 90.31 197 GLU A C 1
ATOM 1597 O O . GLU A 1 197 ? -10.546 4.111 27.602 1.00 90.31 197 GLU A O 1
ATOM 1602 N N . THR A 1 198 ? -10.497 6.103 26.554 1.00 90.50 198 THR A N 1
ATOM 1603 C CA . THR A 1 198 ? -11.392 6.794 27.496 1.00 90.50 198 THR A CA 1
ATOM 1604 C C . THR A 1 198 ? -12.826 6.893 26.990 1.00 90.50 198 THR A C 1
ATOM 1606 O O . THR A 1 198 ? -13.694 7.318 2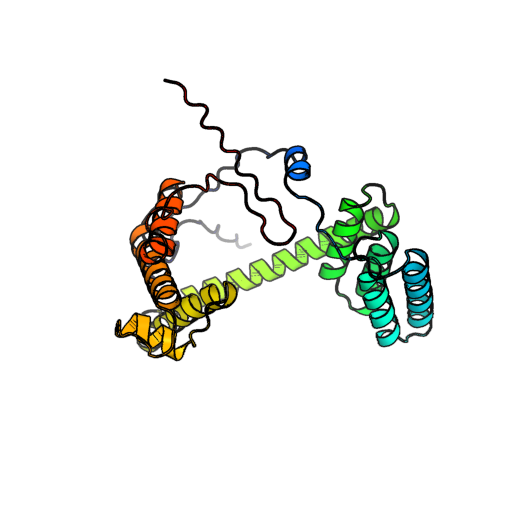7.747 1.00 90.50 198 THR A O 1
ATOM 1609 N N . LYS A 1 199 ? -13.095 6.497 25.733 1.00 89.19 199 LYS A N 1
ATOM 1610 C CA . LYS A 1 199 ? -14.419 6.588 25.081 1.00 89.19 199 LYS A CA 1
ATOM 1611 C C . LYS A 1 199 ? -15.014 8.007 25.122 1.00 89.19 199 LYS A C 1
ATOM 1613 O O . LYS A 1 199 ? -16.226 8.191 25.103 1.00 89.19 199 LYS A O 1
ATOM 1618 N N . THR A 1 200 ? -14.146 9.018 25.166 1.00 91.75 200 THR A N 1
ATOM 1619 C CA . THR A 1 200 ? -14.504 10.443 25.198 1.00 91.75 200 THR A CA 1
ATOM 1620 C C . THR A 1 200 ? -14.510 11.046 23.798 1.00 91.75 200 THR A C 1
ATOM 1622 O O . THR A 1 200 ? -13.636 10.737 22.988 1.00 91.75 200 THR A O 1
ATOM 1625 N N . VAL A 1 201 ? -15.442 11.965 23.548 1.00 94.50 201 VAL A N 1
ATOM 1626 C CA . VAL A 1 201 ? -15.523 12.730 22.296 1.00 94.50 201 VAL A CA 1
ATOM 1627 C C . VAL A 1 201 ? -14.388 13.757 22.215 1.00 94.50 201 VAL A C 1
ATOM 1629 O O . VAL A 1 201 ? -14.097 14.461 23.183 1.00 94.50 201 VAL A O 1
ATOM 1632 N N . VAL A 1 202 ? -13.768 13.863 21.043 1.00 95.50 202 VAL A N 1
ATOM 1633 C CA . VAL A 1 202 ? -12.775 14.880 20.690 1.00 95.50 202 VAL A CA 1
ATOM 1634 C C . VAL A 1 202 ? -13.499 16.073 20.049 1.00 95.50 202 VAL A C 1
ATOM 1636 O O . VAL A 1 202 ? -14.165 15.901 19.025 1.00 95.50 202 VAL A O 1
ATOM 1639 N N . PRO A 1 203 ? -13.391 17.292 20.608 1.00 94.50 203 PRO A N 1
ATOM 1640 C CA . PRO A 1 203 ? -14.074 18.462 20.063 1.00 94.50 203 PRO A CA 1
ATOM 1641 C C . PRO A 1 203 ? -13.524 18.844 18.681 1.00 94.50 203 PRO A C 1
ATOM 1643 O O . PRO A 1 203 ? -12.323 18.752 18.428 1.00 94.50 203 PRO A O 1
ATOM 1646 N N . GLY A 1 204 ? -14.409 19.304 17.791 1.00 93.94 204 GLY A N 1
ATOM 1647 C CA . GLY A 1 204 ? -14.043 19.756 16.441 1.00 93.94 204 GLY A CA 1
ATOM 1648 C C . GLY A 1 204 ? -13.749 18.641 15.427 1.00 93.94 204 GLY A C 1
ATOM 1649 O O . GLY A 1 204 ? -13.202 18.932 14.366 1.00 93.94 204 GLY A O 1
ATOM 1650 N N . LYS A 1 205 ? -14.095 17.384 15.734 1.00 95.88 205 LYS A N 1
ATOM 1651 C CA . LYS A 1 205 ? -14.000 16.226 14.826 1.00 95.88 205 LYS A CA 1
ATOM 1652 C C . LYS A 1 205 ? -15.382 15.658 14.502 1.00 95.88 205 LYS A C 1
ATOM 1654 O O . LYS A 1 205 ? -16.317 15.843 15.282 1.00 95.88 205 LYS A O 1
ATOM 1659 N N . SER A 1 206 ? -15.521 14.992 13.355 1.00 96.31 206 SER A N 1
ATOM 1660 C CA . SER A 1 206 ? -16.808 14.443 12.919 1.00 96.31 206 SER A CA 1
ATOM 1661 C C . SER A 1 206 ? -17.253 13.292 13.820 1.00 96.31 206 SER A C 1
ATOM 1663 O O . SER A 1 206 ? -16.438 12.500 14.292 1.00 96.31 206 SER A O 1
ATOM 1665 N N . ILE A 1 207 ? -18.564 13.149 14.018 1.00 95.69 207 ILE A N 1
ATOM 1666 C CA . ILE A 1 207 ? -19.137 11.971 14.685 1.00 95.69 207 ILE A CA 1
ATOM 1667 C C . ILE A 1 207 ? -18.874 10.707 13.845 1.00 95.69 207 ILE A C 1
ATOM 1669 O O . ILE A 1 207 ? -18.626 9.649 14.415 1.00 95.69 207 ILE A O 1
ATOM 1673 N N . THR A 1 208 ? -18.832 10.816 12.510 1.00 96.06 208 THR A N 1
ATOM 1674 C CA . THR A 1 208 ? -18.488 9.686 11.625 1.00 96.06 208 THR A CA 1
ATOM 1675 C C . THR A 1 208 ? -17.076 9.171 11.900 1.00 96.06 208 THR A C 1
ATOM 1677 O O . THR A 1 208 ? -16.917 7.985 12.156 1.00 96.06 208 THR A O 1
ATOM 1680 N N . GLU A 1 209 ? -16.087 10.067 12.006 1.00 96.75 209 GLU A N 1
ATOM 1681 C CA . GLU A 1 209 ? -14.691 9.712 12.303 1.00 96.75 209 GLU A CA 1
ATOM 1682 C C . GLU A 1 209 ? -14.542 8.991 13.655 1.00 96.75 209 GLU A C 1
ATOM 1684 O O . GLU A 1 209 ? -13.734 8.072 13.792 1.00 96.75 209 GLU A O 1
ATOM 1689 N N . HIS A 1 210 ? -15.340 9.371 14.661 1.00 97.38 210 HIS A N 1
ATOM 1690 C CA . HIS A 1 210 ? -15.390 8.661 15.943 1.00 97.38 210 HIS A CA 1
ATOM 1691 C C . HIS A 1 210 ? -16.037 7.278 15.807 1.00 97.38 210 HIS A C 1
ATOM 1693 O O . HIS A 1 210 ? -15.563 6.307 16.401 1.00 97.38 210 HIS A O 1
ATOM 1699 N N . ASN A 1 211 ? -17.121 7.182 15.038 1.00 96.62 211 ASN A N 1
ATOM 1700 C CA . ASN A 1 211 ? -17.861 5.943 14.828 1.00 96.62 211 ASN A CA 1
ATOM 1701 C C . ASN A 1 211 ? -17.047 4.921 14.018 1.00 96.62 211 ASN A C 1
ATOM 1703 O O . ASN A 1 211 ? -17.082 3.739 14.349 1.00 96.62 211 ASN A O 1
ATOM 1707 N N . GLU A 1 212 ? -16.254 5.366 13.041 1.00 96.94 212 GLU A N 1
ATOM 1708 C CA . GLU A 1 212 ? -15.261 4.559 12.316 1.00 96.94 212 GLU A CA 1
ATOM 1709 C C . GLU A 1 212 ? -14.230 3.949 13.281 1.00 96.94 212 GLU A C 1
ATOM 1711 O O . GLU A 1 212 ? -14.036 2.731 13.304 1.00 96.94 212 GLU A O 1
ATOM 1716 N N . ILE A 1 213 ? -13.638 4.773 14.161 1.00 97.06 213 ILE A N 1
ATOM 1717 C CA . ILE A 1 213 ? -12.697 4.317 15.200 1.00 97.06 213 ILE A CA 1
ATOM 1718 C C . ILE A 1 213 ? -13.348 3.269 16.107 1.00 97.06 213 ILE A C 1
ATOM 1720 O O . ILE A 1 213 ? -12.750 2.226 16.371 1.00 97.06 213 ILE A O 1
ATOM 1724 N N . LEU A 1 214 ? -14.571 3.513 16.588 1.00 95.69 214 LEU A N 1
ATOM 1725 C CA . LEU A 1 214 ? -15.282 2.585 17.473 1.00 95.69 214 LEU A CA 1
ATOM 1726 C C . LEU A 1 214 ? -15.710 1.290 16.762 1.00 95.69 214 LEU A C 1
ATOM 1728 O O . LEU A 1 214 ? -15.661 0.218 17.372 1.00 95.69 214 LEU A O 1
ATOM 1732 N N . GLY A 1 215 ? -16.091 1.368 15.487 1.00 95.94 215 GLY A N 1
ATOM 1733 C CA . GLY A 1 215 ? -16.458 0.219 14.664 1.00 95.94 215 GLY A CA 1
ATOM 1734 C C . GLY A 1 215 ? -15.275 -0.701 14.393 1.00 95.94 215 GLY A C 1
ATOM 1735 O O . GLY A 1 215 ? -15.334 -1.897 14.692 1.00 95.94 215 GLY A O 1
ATOM 1736 N N . LEU A 1 216 ? -14.158 -0.138 13.936 1.00 96.81 216 LEU A N 1
ATOM 1737 C CA . LEU A 1 216 ? -12.923 -0.887 13.725 1.00 96.81 216 LEU A CA 1
ATOM 1738 C C . LEU A 1 216 ? -12.379 -1.492 15.029 1.00 96.81 216 LEU A C 1
ATOM 1740 O O . LEU A 1 216 ? -11.963 -2.647 15.053 1.00 96.81 216 LEU A O 1
ATOM 1744 N N . GLU A 1 217 ? -12.426 -0.752 16.137 1.00 95.44 217 GLU A N 1
ATOM 1745 C CA . GLU A 1 217 ? -12.020 -1.248 17.457 1.00 95.44 217 GLU A CA 1
ATOM 1746 C C . GLU A 1 217 ? -12.894 -2.425 17.923 1.00 95.44 217 GLU A C 1
ATOM 1748 O O . GLU A 1 217 ? -12.388 -3.412 18.459 1.00 95.44 217 GLU A O 1
ATOM 1753 N N . SER A 1 218 ? -14.202 -2.363 17.658 1.00 95.06 218 SER A N 1
ATOM 1754 C CA . SER A 1 218 ? -15.133 -3.472 17.888 1.00 95.06 218 SER A CA 1
ATOM 1755 C C . SER A 1 218 ? -14.815 -4.685 17.003 1.00 95.06 218 SER A C 1
ATOM 1757 O O . SER A 1 218 ? -14.818 -5.820 17.488 1.00 95.06 218 SER A O 1
ATOM 1759 N N . ALA A 1 219 ? -14.482 -4.460 15.728 1.00 96.12 219 ALA A N 1
ATOM 1760 C CA . ALA A 1 219 ? -14.110 -5.508 14.780 1.00 96.12 219 ALA A CA 1
ATOM 1761 C C . ALA A 1 219 ? -12.799 -6.206 15.178 1.00 96.12 219 ALA A C 1
ATOM 1763 O O . ALA A 1 219 ? -12.761 -7.431 15.258 1.00 96.12 219 ALA A O 1
ATOM 1764 N N . LEU A 1 220 ? -11.757 -5.448 15.532 1.00 94.12 220 LEU A N 1
ATOM 1765 C CA . LEU A 1 220 ? -10.486 -5.981 16.038 1.00 94.12 220 LEU A CA 1
ATOM 1766 C C . LEU A 1 220 ? -10.672 -6.770 17.338 1.00 94.12 220 LEU A C 1
ATOM 1768 O O . LEU A 1 220 ? -10.100 -7.850 17.495 1.00 94.12 220 LEU A O 1
ATOM 1772 N N . ARG A 1 221 ? -11.500 -6.277 18.269 1.00 92.12 221 ARG A N 1
ATOM 1773 C CA . ARG A 1 221 ? -11.838 -7.017 19.494 1.00 92.12 221 ARG A CA 1
ATOM 1774 C C . ARG A 1 221 ? -12.574 -8.321 19.187 1.00 92.12 221 ARG A C 1
ATOM 1776 O O . ARG A 1 221 ? -12.297 -9.324 19.838 1.00 92.12 221 ARG A O 1
ATOM 1783 N N . TYR A 1 222 ? -13.494 -8.319 18.222 1.00 91.81 222 TYR A N 1
ATOM 1784 C CA . TYR A 1 222 ? -14.182 -9.531 17.778 1.00 91.81 222 TYR A CA 1
ATOM 1785 C C . TYR A 1 222 ? -13.208 -10.526 17.151 1.00 91.81 222 TYR A C 1
ATOM 1787 O O . TYR A 1 222 ? -13.159 -11.662 17.608 1.00 91.81 222 TYR A O 1
ATOM 1795 N N . MET A 1 223 ? -12.361 -10.096 16.210 1.00 91.38 223 MET A N 1
ATOM 1796 C CA . MET A 1 223 ? -11.375 -10.976 15.576 1.00 91.38 223 MET A CA 1
ATOM 1797 C C . MET A 1 223 ? -10.441 -11.633 16.602 1.00 91.38 223 MET A C 1
ATOM 1799 O O . MET A 1 223 ? -10.260 -12.845 16.574 1.00 91.38 223 MET A O 1
ATOM 1803 N N . ASN A 1 224 ? -9.930 -10.859 17.566 1.00 85.69 224 ASN A N 1
ATOM 1804 C CA . ASN A 1 224 ? -9.086 -11.373 18.651 1.00 85.69 224 ASN A CA 1
ATOM 1805 C C . ASN A 1 224 ? -9.838 -12.251 19.673 1.00 85.69 224 ASN A C 1
ATOM 1807 O O . ASN A 1 224 ? -9.208 -12.985 20.425 1.00 85.69 224 ASN A O 1
ATOM 1811 N N . LYS A 1 225 ? -11.170 -12.161 19.767 1.00 87.06 225 LYS A N 1
ATOM 1812 C CA . LYS A 1 225 ? -11.963 -13.023 20.659 1.00 87.06 225 LYS A CA 1
ATOM 1813 C C . LYS A 1 225 ? -12.341 -14.339 19.978 1.00 87.06 225 LYS A C 1
ATOM 1815 O O . LYS A 1 225 ? -12.334 -15.378 20.631 1.00 87.06 225 LYS A O 1
ATOM 1820 N N . THR A 1 226 ? -12.699 -14.264 18.702 1.00 84.94 226 THR A N 1
ATOM 1821 C CA . THR A 1 226 ? -13.173 -15.383 17.889 1.00 84.94 226 THR A CA 1
ATOM 1822 C C . THR A 1 226 ? -11.970 -16.173 17.365 1.00 84.94 226 THR A C 1
ATOM 1824 O O . THR A 1 226 ? -11.685 -17.268 17.847 1.00 84.94 226 THR A O 1
ATOM 1827 N N . PHE A 1 227 ? -11.172 -15.600 16.463 1.00 79.19 227 PHE A N 1
ATOM 1828 C CA . PHE A 1 227 ? -10.169 -16.351 15.694 1.00 79.19 227 PHE A CA 1
ATOM 1829 C C . PHE A 1 227 ? -8.901 -16.729 16.467 1.00 79.19 227 PHE A C 1
ATOM 1831 O O . PHE A 1 227 ? -8.128 -17.542 15.978 1.00 79.19 227 PHE A O 1
ATOM 1838 N N . SER A 1 228 ? -8.688 -16.226 17.688 1.00 68.88 228 SER A N 1
ATOM 1839 C CA . SER A 1 228 ? -7.574 -16.697 18.531 1.00 68.88 228 SER A CA 1
ATOM 1840 C C . SER A 1 228 ? -7.717 -18.150 18.999 1.00 68.88 228 SER A C 1
ATOM 1842 O O . SER A 1 228 ? -6.722 -18.724 19.426 1.00 68.88 228 SER A O 1
ATOM 1844 N N . ASN A 1 229 ? -8.919 -18.740 18.920 1.00 58.12 229 ASN A N 1
ATOM 1845 C CA . ASN A 1 229 ? -9.183 -20.124 19.333 1.00 58.12 229 ASN A CA 1
ATOM 1846 C C . ASN A 1 229 ? -9.921 -20.972 18.272 1.00 58.12 229 ASN A C 1
ATOM 1848 O O . ASN A 1 229 ? -10.197 -22.140 18.542 1.00 58.12 229 ASN A O 1
ATOM 1852 N N . HIS A 1 230 ? -10.281 -20.428 17.100 1.00 59.97 230 HIS A N 1
ATOM 1853 C CA . HIS A 1 230 ? -10.952 -21.229 16.067 1.00 59.97 230 HIS A CA 1
ATOM 1854 C C . HIS A 1 230 ? -9.939 -22.086 15.301 1.00 59.97 230 HIS A C 1
ATOM 1856 O O . HIS A 1 230 ? -9.073 -21.572 14.600 1.00 59.97 230 HIS A O 1
ATOM 1862 N N . SER A 1 231 ? -10.120 -23.404 15.403 1.00 56.16 231 SER A N 1
ATOM 1863 C CA . SER A 1 231 ? -9.557 -24.411 14.488 1.00 56.16 231 SER A CA 1
ATOM 1864 C C . SER A 1 231 ? -10.393 -24.552 13.200 1.00 56.16 231 SER A C 1
ATOM 1866 O O . SER A 1 231 ? -10.087 -25.345 12.315 1.00 56.16 231 SER A O 1
ATOM 1868 N N . GLU A 1 232 ? -11.503 -23.819 13.108 1.00 68.31 232 GLU A N 1
ATOM 1869 C CA . GLU A 1 232 ? -12.448 -23.901 11.997 1.00 68.31 232 GLU A CA 1
ATOM 1870 C C . GLU A 1 232 ? -12.027 -22.989 10.839 1.00 68.31 232 GLU A C 1
ATOM 1872 O O . GLU A 1 232 ? -11.452 -21.916 11.031 1.00 68.31 232 GLU A O 1
ATOM 1877 N N . THR A 1 233 ? -12.337 -23.419 9.618 1.00 81.00 233 THR A N 1
ATOM 1878 C CA . THR A 1 233 ? -12.097 -22.651 8.393 1.00 81.00 233 THR A CA 1
ATOM 1879 C C . THR A 1 233 ? -12.875 -21.337 8.410 1.00 81.00 233 THR A C 1
ATOM 1881 O O . THR A 1 233 ? -14.086 -21.356 8.632 1.00 81.00 233 THR A O 1
ATOM 1884 N N . LEU A 1 234 ? -12.211 -20.219 8.098 1.00 87.00 234 LEU A N 1
ATOM 1885 C CA . LEU A 1 234 ? -12.844 -18.901 7.988 1.00 87.00 234 LEU A CA 1
ATOM 1886 C C . LEU A 1 234 ? -14.038 -18.946 7.019 1.00 87.00 234 LEU A C 1
ATOM 1888 O O . LEU A 1 234 ? -13.874 -19.253 5.837 1.00 87.00 234 LEU A O 1
ATOM 1892 N N . THR A 1 235 ? -15.230 -18.605 7.506 1.00 90.19 235 THR A N 1
ATOM 1893 C CA . THR A 1 235 ? -16.459 -18.633 6.706 1.00 90.19 235 THR A CA 1
ATOM 1894 C C . THR A 1 235 ? -16.806 -17.258 6.130 1.00 90.19 235 THR A C 1
ATOM 1896 O O . THR A 1 235 ? -16.319 -16.214 6.565 1.00 90.19 235 THR A O 1
ATOM 1899 N N . VAL A 1 236 ? -17.734 -17.223 5.170 1.00 93.12 236 VAL A N 1
ATOM 1900 C CA . VAL A 1 236 ? -18.307 -15.955 4.685 1.00 93.12 236 VAL A CA 1
ATOM 1901 C C . VAL A 1 236 ? -19.062 -15.217 5.803 1.00 93.12 236 VAL A C 1
ATOM 1903 O O . VAL A 1 236 ? -19.045 -13.989 5.843 1.00 93.12 236 VAL A O 1
ATOM 1906 N N . LEU A 1 237 ? -19.684 -15.943 6.741 1.00 92.06 237 LEU A N 1
ATOM 1907 C CA . LEU A 1 237 ? -20.406 -15.345 7.870 1.00 92.06 237 LEU A CA 1
ATOM 1908 C C . LEU A 1 237 ? -19.460 -14.595 8.816 1.00 92.06 237 LEU A C 1
ATOM 1910 O O . LEU A 1 237 ? -19.810 -13.513 9.281 1.00 92.06 237 LEU A O 1
ATOM 1914 N N . ASP A 1 238 ? -18.249 -15.111 9.029 1.00 91.88 238 ASP A N 1
ATOM 1915 C CA . ASP A 1 238 ? -17.202 -14.437 9.805 1.00 91.88 238 ASP A CA 1
ATOM 1916 C C . ASP A 1 238 ? -16.815 -13.089 9.189 1.00 91.88 238 ASP A C 1
ATOM 1918 O O . ASP A 1 238 ? -16.732 -12.076 9.886 1.00 91.88 238 ASP A O 1
ATOM 1922 N N . ILE A 1 239 ? -16.642 -13.055 7.863 1.00 94.19 239 ILE A N 1
ATOM 1923 C CA . ILE A 1 239 ? -16.329 -11.833 7.110 1.00 94.19 239 ILE A CA 1
ATOM 1924 C C . ILE A 1 239 ? -17.476 -10.819 7.232 1.00 94.19 239 ILE A C 1
ATOM 1926 O O . ILE A 1 239 ? -17.231 -9.635 7.479 1.00 94.19 239 ILE A O 1
ATOM 1930 N N . LEU A 1 240 ? -18.732 -11.269 7.121 1.00 95.31 240 LEU A N 1
ATOM 1931 C CA . LEU A 1 240 ? -19.901 -10.404 7.297 1.00 95.31 240 LEU A CA 1
ATOM 1932 C C . LEU A 1 240 ? -20.027 -9.886 8.739 1.00 95.31 240 LEU A C 1
ATOM 1934 O O . LEU A 1 240 ? -20.332 -8.712 8.933 1.00 95.31 240 LEU A O 1
ATOM 1938 N N . GLU A 1 241 ? -19.730 -10.695 9.757 1.00 94.88 241 GLU A N 1
ATOM 1939 C CA . GLU A 1 241 ? -19.725 -10.260 11.158 1.00 94.88 241 GLU A CA 1
ATOM 1940 C C . GLU A 1 241 ? -18.565 -9.285 11.467 1.00 94.88 241 GLU A C 1
ATOM 1942 O O . GLU A 1 241 ? -18.754 -8.335 12.236 1.00 94.88 241 GLU A O 1
ATOM 1947 N N . ILE A 1 242 ? -17.395 -9.420 10.831 1.00 95.94 242 ILE A N 1
ATOM 1948 C CA . ILE A 1 242 ? -16.335 -8.394 10.877 1.00 95.94 242 ILE A CA 1
ATOM 1949 C C . ILE A 1 242 ? -16.847 -7.089 10.247 1.00 95.94 242 ILE A C 1
ATOM 1951 O O . ILE A 1 242 ? -16.852 -6.049 10.911 1.00 95.94 242 ILE A O 1
ATOM 1955 N N . HIS A 1 243 ? -17.352 -7.146 9.010 1.00 97.06 243 HIS A N 1
ATOM 1956 C CA . HIS A 1 243 ? -17.878 -5.991 8.269 1.00 97.06 243 HIS A CA 1
ATOM 1957 C C . HIS A 1 243 ? -18.998 -5.263 9.034 1.00 97.06 243 HIS A C 1
ATOM 1959 O O . HIS A 1 243 ? -19.017 -4.034 9.118 1.00 97.06 243 HIS A O 1
ATOM 1965 N N . LYS A 1 244 ? -19.884 -6.024 9.686 1.00 96.88 244 LYS A N 1
ATOM 1966 C CA . LYS A 1 244 ? -20.959 -5.520 10.547 1.00 96.88 244 LYS A CA 1
ATOM 1967 C C . LYS A 1 244 ? -20.457 -4.698 11.727 1.00 96.88 244 LYS A C 1
ATOM 1969 O O . LYS A 1 244 ? -21.127 -3.759 12.142 1.00 96.88 244 LYS A O 1
ATOM 1974 N N . ARG A 1 245 ? -19.288 -5.029 12.282 1.00 97.06 245 ARG A N 1
ATOM 1975 C CA . ARG A 1 245 ? -18.684 -4.263 13.384 1.00 97.06 245 ARG A CA 1
ATOM 1976 C C . ARG A 1 245 ? -17.970 -3.020 12.879 1.00 97.06 245 ARG A C 1
ATOM 1978 O O . ARG A 1 245 ? -18.162 -1.971 13.486 1.00 97.06 245 ARG A O 1
ATOM 1985 N N . VAL A 1 246 ? -17.244 -3.127 11.761 1.00 97.00 246 VAL A N 1
ATOM 1986 C CA . VAL A 1 246 ? -16.576 -1.990 11.102 1.00 97.00 246 VAL A CA 1
ATOM 1987 C C . VAL A 1 246 ? -17.589 -0.892 10.762 1.00 97.00 246 VAL A C 1
ATOM 1989 O O . VAL A 1 246 ? -17.451 0.225 11.253 1.00 97.00 246 VAL A O 1
ATOM 1992 N N . LEU A 1 247 ? -18.649 -1.212 10.009 1.00 95.38 247 LEU A N 1
ATOM 1993 C CA . LEU A 1 247 ? -19.646 -0.216 9.595 1.00 95.38 247 LEU A CA 1
ATOM 1994 C C . LEU A 1 247 ? -20.780 0.020 10.599 1.00 95.38 247 LEU A C 1
ATOM 1996 O O . LEU A 1 247 ? -21.460 1.032 10.486 1.00 95.38 247 LEU A O 1
ATOM 2000 N N . GLY A 1 248 ? -20.996 -0.847 11.593 1.00 94.56 248 GLY A N 1
ATOM 2001 C CA . GLY A 1 248 ? -22.209 -0.830 12.431 1.00 94.56 248 GLY A CA 1
ATOM 2002 C C . GLY A 1 248 ? -22.477 0.450 13.230 1.00 94.56 248 GLY A C 1
ATOM 2003 O O . GLY A 1 248 ? -23.613 0.677 13.637 1.00 94.56 248 GLY A O 1
ATOM 2004 N N . HIS A 1 249 ? -21.468 1.298 13.444 1.00 92.75 249 HIS A N 1
ATOM 2005 C CA . HIS A 1 249 ? -21.636 2.616 14.074 1.00 92.75 249 HIS A CA 1
ATOM 2006 C C . HIS A 1 249 ? -21.804 3.758 13.051 1.00 92.75 249 HIS A C 1
ATOM 2008 O O . HIS A 1 249 ? -22.221 4.852 13.423 1.00 92.75 249 HIS A O 1
ATOM 2014 N N . VAL A 1 250 ? -21.456 3.533 11.781 1.00 94.25 250 VAL A N 1
ATOM 2015 C CA . VAL A 1 250 ? -21.464 4.533 10.698 1.00 94.25 250 VAL A CA 1
ATOM 2016 C C . VAL A 1 250 ? -22.715 4.367 9.833 1.00 94.25 250 VAL A C 1
ATOM 2018 O O . VAL A 1 250 ? -23.491 5.306 9.686 1.00 94.25 250 VAL A O 1
ATOM 2021 N N . ASP A 1 251 ? -22.939 3.154 9.324 1.00 94.50 251 ASP A N 1
ATOM 2022 C CA . ASP A 1 251 ? -24.130 2.739 8.583 1.00 94.50 251 ASP A CA 1
ATOM 2023 C C . ASP A 1 251 ? -24.603 1.363 9.097 1.00 94.50 251 ASP A C 1
ATOM 2025 O O . ASP A 1 251 ? -24.184 0.321 8.580 1.00 94.50 251 ASP A O 1
ATOM 2029 N N . PRO A 1 252 ? -25.482 1.326 10.117 1.00 93.69 252 PRO A N 1
ATOM 2030 C CA . PRO A 1 252 ? -26.020 0.080 10.658 1.00 93.69 252 PRO A CA 1
ATOM 2031 C C . PRO A 1 252 ? -26.968 -0.657 9.701 1.00 93.69 252 PRO A C 1
ATOM 2033 O O . PRO A 1 252 ? -27.316 -1.801 9.990 1.00 93.69 252 PRO A O 1
ATOM 2036 N N . LEU A 1 253 ? -27.409 -0.038 8.596 1.00 93.12 253 LEU A N 1
ATOM 2037 C CA . LEU A 1 253 ? -28.289 -0.682 7.617 1.00 93.12 253 LEU A CA 1
ATOM 2038 C C . LEU A 1 253 ? -27.478 -1.524 6.629 1.00 93.12 253 LEU A C 1
ATOM 2040 O O . LEU A 1 253 ? -27.852 -2.661 6.361 1.00 93.12 253 LEU A O 1
ATOM 2044 N N . SER A 1 254 ? -26.353 -1.003 6.129 1.00 92.38 254 SER A N 1
ATOM 2045 C CA . SER A 1 254 ? -25.446 -1.751 5.236 1.00 92.38 254 SER A CA 1
ATOM 2046 C C . SER A 1 254 ? -24.474 -2.679 5.982 1.00 92.38 254 SER A C 1
ATOM 2048 O O . SER A 1 254 ? -23.862 -3.564 5.377 1.00 92.38 254 SER A O 1
ATOM 2050 N N . ALA A 1 255 ? -24.315 -2.492 7.295 1.00 94.50 255 ALA A N 1
ATOM 2051 C CA . ALA A 1 255 ? -23.410 -3.255 8.150 1.00 94.50 255 ALA A CA 1
ATOM 2052 C C . ALA A 1 255 ? -23.642 -4.777 8.070 1.00 94.50 255 ALA A C 1
ATOM 2054 O O . ALA A 1 255 ? -24.664 -5.304 8.503 1.00 94.50 255 ALA A O 1
ATOM 2055 N N . GLY A 1 256 ? -22.640 -5.506 7.568 1.00 93.75 256 GLY A N 1
ATOM 2056 C CA . GLY A 1 256 ? -22.701 -6.967 7.441 1.00 93.75 256 GLY A CA 1
ATOM 2057 C C . GLY A 1 256 ? -23.533 -7.478 6.265 1.00 93.75 256 GLY A C 1
ATOM 2058 O O . GLY A 1 256 ? -23.801 -8.673 6.199 1.00 93.75 256 GLY A O 1
ATOM 2059 N N . MET A 1 257 ? -23.916 -6.607 5.327 1.00 93.19 257 MET A N 1
ATOM 2060 C CA . MET A 1 257 ? -24.555 -6.999 4.070 1.00 93.19 257 MET A CA 1
ATOM 2061 C C . MET A 1 257 ? -23.596 -6.860 2.884 1.00 93.19 257 MET A C 1
ATOM 2063 O O . MET A 1 257 ? -22.668 -6.049 2.902 1.00 93.19 257 MET A O 1
ATOM 2067 N N . PHE A 1 258 ? -23.846 -7.629 1.823 1.00 93.19 258 PHE A N 1
ATOM 2068 C CA . PHE A 1 258 ? -23.219 -7.389 0.525 1.00 93.19 258 PHE A CA 1
ATOM 2069 C C . PHE A 1 258 ? -23.839 -6.168 -0.165 1.00 93.19 258 PHE A C 1
ATOM 2071 O O . PHE A 1 258 ? -25.036 -5.900 -0.055 1.00 93.19 258 PHE A O 1
ATOM 2078 N N . ARG A 1 259 ? -23.014 -5.445 -0.925 1.00 88.56 259 ARG A N 1
ATOM 2079 C CA . ARG A 1 259 ? -23.423 -4.291 -1.734 1.00 88.56 259 ARG A CA 1
ATOM 2080 C C . ARG A 1 259 ? -24.421 -4.701 -2.827 1.00 88.56 259 ARG A C 1
ATOM 2082 O O . ARG A 1 259 ? -24.132 -5.586 -3.626 1.00 88.56 259 ARG A O 1
ATOM 2089 N N . SER A 1 260 ? -25.540 -3.983 -2.918 1.00 86.62 260 SER A N 1
ATOM 2090 C CA . SER A 1 260 ? -26.598 -4.198 -3.921 1.00 86.62 260 SER A CA 1
ATOM 2091 C C . SER A 1 260 ? -26.491 -3.300 -5.165 1.00 86.62 260 SER A C 1
ATOM 2093 O O . SER A 1 260 ? -26.960 -3.675 -6.238 1.00 86.62 260 SER A O 1
ATOM 2095 N N . SER A 1 261 ? -25.870 -2.123 -5.051 1.00 84.25 261 SER A N 1
ATOM 2096 C CA . SER A 1 261 ? -25.761 -1.109 -6.112 1.00 84.25 261 SER A CA 1
ATOM 2097 C C . SER A 1 261 ? -24.367 -1.063 -6.744 1.00 84.25 261 SER A C 1
ATOM 2099 O O . SER A 1 261 ? -23.366 -1.356 -6.090 1.00 84.25 261 SER A O 1
ATOM 2101 N N . GLN A 1 262 ? -24.262 -0.689 -8.023 1.00 82.06 262 GLN A N 1
ATOM 2102 C CA . GLN A 1 262 ? -22.962 -0.587 -8.695 1.00 82.06 262 GLN A CA 1
ATOM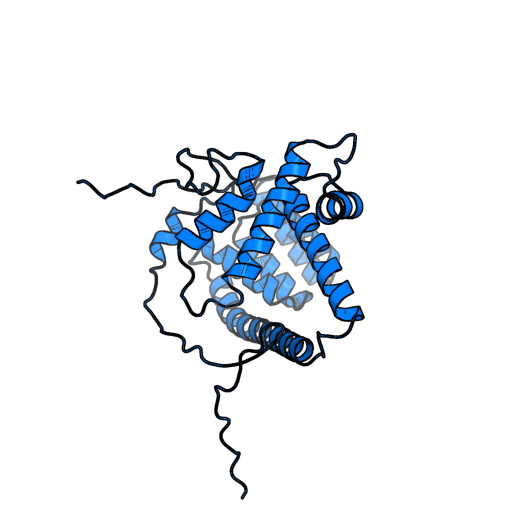 2103 C C . GLN A 1 262 ? -22.209 0.692 -8.300 1.00 82.06 262 GLN A C 1
ATOM 2105 O O . GLN A 1 262 ? -22.781 1.777 -8.338 1.00 82.06 262 GLN A O 1
ATOM 2110 N N . VAL A 1 263 ? -20.921 0.565 -7.955 1.00 77.38 263 VAL A N 1
ATOM 2111 C CA . VAL A 1 263 ? -20.041 1.687 -7.569 1.00 77.38 263 VAL A CA 1
ATOM 2112 C C . VAL A 1 263 ? -18.722 1.667 -8.348 1.00 77.38 263 VAL A C 1
ATOM 2114 O O . VAL A 1 263 ? -18.339 0.646 -8.923 1.00 77.38 263 VAL A O 1
ATOM 2117 N N . PHE A 1 264 ? -18.037 2.809 -8.368 1.00 76.50 264 PHE A N 1
ATOM 2118 C CA . PHE A 1 264 ? -16.765 3.044 -9.054 1.00 76.50 264 PHE A CA 1
ATOM 2119 C C . PHE A 1 264 ? -15.676 3.305 -8.004 1.00 76.50 264 PHE A C 1
ATOM 2121 O O . PHE A 1 264 ? -15.881 4.140 -7.123 1.00 76.50 264 PHE A O 1
ATOM 2128 N N . VAL A 1 265 ? -14.554 2.578 -8.059 1.00 75.56 265 VAL A N 1
ATOM 2129 C CA . VAL A 1 265 ? -13.487 2.630 -7.039 1.00 75.56 265 VAL A CA 1
ATOM 2130 C C . VAL A 1 265 ? -12.161 2.947 -7.726 1.00 75.56 265 VAL A C 1
ATOM 2132 O O . VAL A 1 265 ? -11.484 2.058 -8.239 1.00 75.56 265 VAL A O 1
ATOM 2135 N N . GLY A 1 266 ? -11.812 4.235 -7.801 1.00 71.44 266 GLY A N 1
ATOM 2136 C CA . GLY A 1 266 ? -10.785 4.682 -8.750 1.00 71.44 266 GLY A CA 1
ATOM 2137 C C . GLY A 1 266 ? -11.144 4.214 -10.165 1.00 71.44 266 GLY A C 1
ATOM 2138 O O . GLY A 1 266 ? -12.321 4.125 -10.491 1.00 71.44 266 GLY A O 1
ATOM 2139 N N . ASP A 1 267 ? -10.164 3.830 -10.981 1.00 63.22 267 ASP A N 1
ATOM 2140 C CA . ASP A 1 267 ? -10.420 3.309 -12.336 1.00 63.22 267 ASP A CA 1
ATOM 2141 C C . ASP A 1 267 ? -10.909 1.841 -12.390 1.00 63.22 267 ASP A C 1
ATOM 2143 O O . ASP A 1 267 ? -10.981 1.255 -13.474 1.00 63.22 267 ASP A O 1
ATOM 2147 N N . LEU A 1 268 ? -11.237 1.223 -11.248 1.00 49.62 268 LEU A N 1
ATOM 2148 C CA . LEU A 1 268 ? -11.667 -0.176 -11.165 1.00 49.62 268 LEU A CA 1
ATOM 2149 C C . LEU A 1 268 ? -13.196 -0.303 -11.088 1.00 49.62 268 LEU A C 1
ATOM 2151 O O . LEU A 1 268 ? -13.863 0.297 -10.238 1.00 49.62 268 LEU A O 1
ATOM 2155 N N . TYR A 1 269 ? -13.753 -1.167 -11.941 1.00 43.78 269 TYR A N 1
ATOM 2156 C CA . TYR A 1 269 ? -15.136 -1.625 -11.830 1.00 43.78 269 TYR A CA 1
ATOM 2157 C C . TYR A 1 269 ? -15.224 -2.807 -10.854 1.00 43.78 269 TYR A C 1
ATOM 2159 O O . TYR A 1 269 ? -14.776 -3.905 -11.160 1.00 43.78 269 TYR A O 1
ATOM 2167 N N . SER A 1 270 ? -15.855 -2.621 -9.693 1.00 41.06 270 SER A N 1
ATOM 2168 C CA . SER A 1 270 ? -16.198 -3.741 -8.803 1.00 41.06 270 SER A CA 1
ATOM 2169 C C . SER A 1 270 ? -17.573 -4.283 -9.198 1.00 41.06 270 SER A C 1
ATOM 2171 O O . SER A 1 270 ? -18.573 -3.616 -8.946 1.00 41.06 270 SER A O 1
ATOM 2173 N N . THR A 1 271 ? -17.675 -5.446 -9.843 1.00 43.97 271 THR A N 1
ATOM 2174 C CA . THR A 1 271 ? -18.968 -6.023 -10.270 1.00 43.97 271 THR A CA 1
ATOM 2175 C C . THR A 1 271 ? -19.822 -6.472 -9.071 1.00 43.97 271 THR A C 1
ATOM 2177 O O . THR A 1 271 ? -19.320 -7.086 -8.137 1.00 43.97 271 THR A O 1
ATOM 2180 N N . SER A 1 272 ? -21.127 -6.164 -9.068 1.00 44.25 272 SER A N 1
ATOM 2181 C CA . SER A 1 272 ? -22.072 -6.547 -7.995 1.00 44.25 272 SER A CA 1
ATOM 2182 C C . SER A 1 272 ? -22.851 -7.847 -8.256 1.00 44.25 272 SER A C 1
ATOM 2184 O O . SER A 1 272 ? -23.848 -8.120 -7.592 1.00 44.25 272 SER A O 1
ATOM 2186 N N . SER A 1 273 ? -22.454 -8.659 -9.240 1.00 35.09 273 SER A N 1
ATOM 2187 C CA . SER A 1 273 ? -23.280 -9.762 -9.750 1.00 35.09 273 SER A CA 1
ATOM 2188 C C . SER A 1 273 ? -23.165 -11.077 -8.967 1.00 35.09 273 SER A C 1
ATOM 2190 O O . SER A 1 273 ? -22.949 -12.129 -9.567 1.00 35.09 273 SER A O 1
ATOM 2192 N N . PHE A 1 274 ? -23.421 -11.055 -7.657 1.00 40.41 274 PHE A N 1
ATOM 2193 C CA . PHE A 1 274 ? -23.955 -12.247 -6.991 1.00 40.41 274 PHE A CA 1
ATOM 2194 C C . PHE A 1 274 ? -25.452 -12.336 -7.301 1.00 40.41 274 PHE A C 1
ATOM 2196 O O . PHE A 1 274 ? -26.301 -11.854 -6.553 1.00 40.41 274 PHE A O 1
ATOM 2203 N N . ARG A 1 275 ? -25.785 -12.935 -8.453 1.00 32.72 275 ARG A N 1
ATOM 2204 C CA . ARG A 1 275 ? -27.165 -13.347 -8.737 1.00 32.72 275 ARG A CA 1
ATOM 2205 C C . ARG A 1 275 ? -27.561 -14.389 -7.693 1.00 32.72 275 ARG A C 1
ATOM 2207 O O . ARG A 1 275 ? -26.986 -15.473 -7.667 1.00 32.72 275 ARG A O 1
ATOM 2214 N N . SER A 1 276 ? -28.563 -14.076 -6.877 1.00 32.66 276 SER A N 1
ATOM 2215 C CA . SER A 1 276 ? -29.210 -15.010 -5.954 1.00 32.66 276 SER A CA 1
ATOM 2216 C C . SER A 1 276 ? -29.999 -16.075 -6.726 1.00 32.66 276 SER A C 1
ATOM 2218 O O . SER A 1 276 ? -31.223 -16.045 -6.816 1.00 32.66 276 SER A O 1
ATOM 2220 N N . GLY A 1 277 ? -29.274 -17.034 -7.304 1.00 31.30 277 GLY A N 1
ATOM 2221 C CA . GLY A 1 277 ? -29.807 -18.227 -7.958 1.00 31.30 277 GLY A CA 1
ATOM 2222 C C . GLY A 1 277 ? -30.274 -19.287 -6.961 1.00 31.30 277 GLY A C 1
ATOM 2223 O O . GLY A 1 277 ? -29.855 -20.433 -7.061 1.00 31.30 277 GLY A O 1
ATOM 2224 N N . ILE A 1 278 ? -31.117 -18.904 -5.999 1.00 32.09 278 ILE A N 1
ATOM 2225 C CA . ILE A 1 278 ? -31.883 -19.838 -5.168 1.00 32.09 278 ILE A CA 1
ATOM 2226 C C . ILE A 1 278 ? -33.348 -19.433 -5.299 1.00 32.09 278 ILE A C 1
ATOM 2228 O O . ILE A 1 278 ? -33.835 -18.541 -4.605 1.00 32.09 278 ILE A O 1
ATOM 2232 N N . SER A 1 279 ? -34.029 -20.062 -6.253 1.00 28.88 279 SER A N 1
ATOM 2233 C CA . SER A 1 279 ? -35.488 -20.078 -6.301 1.00 28.88 279 SER A CA 1
ATOM 2234 C C . SER A 1 279 ? -35.994 -21.133 -5.318 1.00 28.88 279 SER A C 1
ATOM 2236 O O . SER A 1 279 ? -35.421 -22.220 -5.249 1.00 28.88 279 SER A O 1
ATOM 2238 N N . TYR A 1 280 ? -37.038 -20.780 -4.567 1.00 36.47 280 TYR A N 1
ATOM 2239 C CA . TYR A 1 280 ? -37.865 -21.728 -3.816 1.00 36.47 280 TYR A CA 1
ATOM 2240 C C . TYR A 1 280 ? -38.669 -22.626 -4.767 1.00 36.47 280 TYR A C 1
ATOM 2242 O O . TYR A 1 280 ? -38.995 -22.136 -5.875 1.00 36.47 280 TYR A O 1
#

pLDDT: mean 80.38, std 23.32, range [28.62, 97.94]